Protein AF-F0J8N2-F1 (afdb_monomer)

Radius of gyration: 21.09 Å; Cα contacts (8 Å, |Δi|>4): 202; chains: 1; bounding box: 41×38×86 Å

Secondary structure (DSSP, 8-state):
---------------SHHHHHHHHHHSHHHHHHHHHHHHHHHHHHHHH-GGG---HHHHHHHHHHHHHHHHHHHHHHH--S---SHHHHHHHTT-HHHHHHHHHHHHHSSPP-HHHHHHHHHHHHHHHHHHHHHHHHHHT-TTSHHHHHHHHIIIIIHHHHHHHHHHHHHHHHHHHHHHHHTTSS-THHHHHHHHHHHHHHHSTT-TT-

InterPro domains:
  IPR005344 TMEM33/Pom33 family [PF03661] (13-209)
  IPR051645 PER33/POM33 transmembrane regulator [PTHR12703] (14-209)

Mean predicted aligned error: 7.14 Å

pLDDT: mean 87.89, std 13.38, range [39.78, 98.06]

Organism: Amblyomma variegatum (NCBI:txid34610)

Structure (mmCIF, N/CA/C/O backbone):
data_AF-F0J8N2-F1
#
_entry.id   AF-F0J8N2-F1
#
loop_
_atom_site.group_PDB
_atom_site.id
_atom_site.type_symbol
_atom_site.label_atom_id
_atom_site.label_alt_id
_atom_site.label_comp_id
_atom_site.label_asym_id
_atom_site.label_entity_id
_atom_site.label_seq_id
_atom_site.pdbx_PDB_ins_code
_atom_site.Cartn_x
_atom_site.Cartn_y
_atom_site.Cartn_z
_atom_site.occupancy
_atom_site.B_iso_or_equiv
_atom_site.auth_seq_id
_atom_site.auth_comp_id
_atom_site.auth_asym_id
_atom_site.auth_atom_id
_atom_site.pdbx_PDB_model_num
ATOM 1 N N . MET A 1 1 ? 17.236 -17.608 -60.600 1.00 47.34 1 MET A N 1
ATOM 2 C CA . MET A 1 1 ? 18.517 -17.244 -59.963 1.00 47.34 1 MET A CA 1
ATOM 3 C C . MET A 1 1 ? 18.512 -15.734 -59.836 1.00 47.34 1 MET A C 1
ATOM 5 O O . MET A 1 1 ? 18.523 -15.068 -60.861 1.00 47.34 1 MET A O 1
ATOM 9 N N . GLY A 1 2 ? 18.331 -15.226 -58.620 1.00 42.91 2 GLY A N 1
ATOM 10 C CA . GLY A 1 2 ? 18.123 -13.803 -58.346 1.00 42.91 2 GLY A CA 1
ATOM 11 C C . GLY A 1 2 ? 17.325 -13.622 -57.060 1.00 42.91 2 GLY A C 1
ATOM 12 O O . GLY A 1 2 ? 16.141 -13.313 -57.118 1.00 42.91 2 GLY A O 1
ATOM 13 N N . ASP A 1 3 ? 17.969 -13.918 -55.931 1.00 47.47 3 ASP A N 1
ATOM 14 C CA . ASP A 1 3 ? 17.489 -13.605 -54.586 1.00 47.47 3 ASP A CA 1
ATOM 15 C C . ASP A 1 3 ? 17.485 -12.081 -54.386 1.00 47.47 3 ASP A C 1
ATOM 17 O O . ASP A 1 3 ? 18.549 -11.464 -54.370 1.00 47.47 3 ASP A O 1
ATOM 21 N N . GLU A 1 4 ? 16.316 -11.473 -54.184 1.00 47.66 4 GLU A N 1
ATOM 22 C CA . GLU A 1 4 ? 16.214 -10.152 -53.551 1.00 47.66 4 GLU A CA 1
ATOM 23 C C . GLU A 1 4 ? 15.728 -10.340 -52.116 1.00 47.66 4 GLU A C 1
ATOM 25 O O . GLU A 1 4 ? 14.539 -10.446 -51.803 1.00 47.66 4 GLU A O 1
ATOM 30 N N . ASN A 1 5 ? 16.718 -10.449 -51.236 1.00 47.53 5 ASN A N 1
ATOM 31 C CA . ASN A 1 5 ? 16.553 -10.577 -49.804 1.00 47.53 5 ASN A CA 1
ATOM 32 C C . ASN A 1 5 ? 15.928 -9.286 -49.251 1.00 47.53 5 ASN A C 1
ATOM 34 O O . ASN A 1 5 ? 16.510 -8.205 -49.310 1.00 47.53 5 ASN A O 1
ATOM 38 N N . THR A 1 6 ? 14.716 -9.407 -48.715 1.00 50.84 6 THR A N 1
ATOM 39 C CA . THR A 1 6 ? 14.008 -8.335 -48.012 1.00 50.84 6 THR A CA 1
ATOM 40 C C . THR A 1 6 ? 14.663 -8.098 -46.649 1.00 50.84 6 THR A C 1
ATOM 42 O O . THR A 1 6 ? 14.304 -8.744 -45.666 1.00 50.84 6 THR A O 1
ATOM 45 N N . GLU A 1 7 ? 15.595 -7.152 -46.548 1.00 43.88 7 GLU A N 1
ATOM 46 C CA . GLU A 1 7 ? 16.049 -6.651 -45.247 1.00 43.88 7 GLU A CA 1
ATOM 47 C C . GLU A 1 7 ? 15.094 -5.557 -44.750 1.00 43.88 7 GLU A C 1
ATOM 49 O O . GLU A 1 7 ? 15.161 -4.392 -45.137 1.00 43.88 7 GLU A O 1
ATOM 54 N N . ARG A 1 8 ? 14.163 -5.937 -43.865 1.00 43.38 8 ARG A N 1
ATOM 55 C CA . ARG A 1 8 ? 13.461 -4.964 -43.015 1.00 43.38 8 ARG A CA 1
ATOM 56 C C . ARG A 1 8 ? 14.473 -4.407 -42.009 1.00 43.38 8 ARG A C 1
ATOM 58 O O . ARG A 1 8 ? 15.111 -5.212 -41.330 1.00 43.38 8 ARG A O 1
ATOM 65 N N . PRO A 1 9 ? 14.573 -3.084 -41.803 1.00 42.16 9 PRO A N 1
ATOM 66 C CA . PRO A 1 9 ? 15.345 -2.566 -40.689 1.00 42.16 9 PRO A CA 1
ATOM 67 C C . PRO A 1 9 ? 14.623 -2.953 -39.394 1.00 42.16 9 PRO A C 1
ATOM 69 O O . PRO A 1 9 ? 13.596 -2.380 -39.031 1.00 42.16 9 PRO A O 1
ATOM 72 N N . THR A 1 10 ? 15.144 -3.950 -38.681 1.00 41.91 10 THR A N 1
ATOM 73 C CA . THR A 1 10 ? 14.815 -4.145 -37.271 1.00 41.91 10 THR A CA 1
ATOM 74 C C . THR A 1 10 ? 15.388 -2.953 -36.519 1.00 41.91 10 THR A C 1
ATOM 76 O O . THR A 1 10 ? 16.564 -2.946 -36.160 1.00 41.91 10 THR A O 1
ATOM 79 N N . SER A 1 11 ? 14.577 -1.917 -36.306 1.00 44.50 11 SER A N 1
ATOM 80 C CA . SER A 1 11 ? 14.891 -0.846 -35.366 1.00 44.50 11 SER A CA 1
ATOM 81 C C . SER A 1 11 ? 14.980 -1.467 -33.972 1.00 44.50 11 SER A C 1
ATOM 83 O O . SER A 1 11 ? 13.974 -1.595 -33.270 1.00 44.50 11 SER A O 1
ATOM 85 N N . ALA A 1 12 ? 16.169 -1.938 -33.596 1.00 58.97 12 ALA A N 1
ATOM 86 C CA . ALA A 1 12 ? 16.449 -2.364 -32.240 1.00 58.97 12 ALA A CA 1
ATOM 87 C C . ALA A 1 12 ? 16.176 -1.156 -31.342 1.00 58.97 12 ALA A C 1
ATOM 89 O O . ALA A 1 12 ? 16.853 -0.133 -31.443 1.00 58.97 12 ALA A O 1
ATOM 90 N N . THR A 1 13 ? 15.133 -1.240 -30.518 1.00 62.53 13 THR A N 1
ATOM 91 C CA . THR A 1 13 ? 14.858 -0.225 -29.505 1.00 62.53 13 THR A CA 1
ATOM 92 C C . THR A 1 13 ? 16.131 -0.036 -28.681 1.00 62.53 13 THR A C 1
ATOM 94 O O . THR A 1 13 ? 16.707 -1.039 -28.252 1.00 62.53 13 THR A O 1
ATOM 97 N N . PRO A 1 14 ? 16.619 1.202 -28.489 1.00 66.81 14 PRO A N 1
ATOM 98 C CA . PRO A 1 14 ? 17.832 1.431 -27.717 1.00 66.81 14 PRO A CA 1
ATOM 99 C C . PRO A 1 14 ? 17.630 0.873 -26.302 1.00 66.81 14 PRO A C 1
ATOM 101 O O . PRO A 1 14 ? 16.642 1.183 -25.641 1.00 66.81 14 PRO A O 1
ATOM 104 N N . ARG A 1 15 ? 18.536 -0.007 -25.863 1.00 82.19 15 ARG A N 1
ATOM 105 C CA . ARG A 1 15 ? 18.510 -0.663 -24.544 1.00 82.19 15 ARG A CA 1
ATOM 106 C C . ARG A 1 15 ? 19.678 -0.174 -23.700 1.00 82.19 15 ARG A C 1
ATOM 108 O O . ARG A 1 15 ? 20.750 0.103 -24.233 1.00 82.19 15 ARG A O 1
ATOM 115 N N . GLY A 1 16 ? 19.480 -0.109 -22.385 1.00 89.69 16 GLY A N 1
ATOM 116 C CA . GLY A 1 16 ? 20.532 0.221 -21.421 1.00 89.69 16 GLY A CA 1
ATOM 117 C C . GLY A 1 16 ? 20.101 1.232 -20.359 1.00 89.69 16 GLY A C 1
ATOM 118 O O . GLY A 1 16 ? 18.935 1.611 -20.271 1.00 89.69 16 GLY A O 1
ATOM 119 N N . LEU A 1 17 ? 21.055 1.677 -19.531 1.00 89.31 17 LEU A N 1
ATOM 120 C CA . LEU A 1 17 ? 20.792 2.603 -18.415 1.00 89.31 17 LEU A CA 1
ATOM 121 C C . LEU A 1 17 ? 20.206 3.944 -18.870 1.00 89.31 17 LEU A C 1
ATOM 123 O O . LEU A 1 17 ? 19.351 4.497 -18.182 1.00 89.31 17 LEU A O 1
ATOM 127 N N . SER A 1 18 ? 20.636 4.455 -20.025 1.00 91.06 18 SER A N 1
ATOM 128 C CA . SER A 1 18 ? 20.120 5.705 -20.591 1.00 91.06 18 SER A CA 1
ATOM 129 C C . SER A 1 18 ? 18.622 5.622 -20.880 1.00 91.06 18 SER A C 1
ATOM 131 O O . SER A 1 18 ? 17.885 6.536 -20.522 1.00 91.06 18 SER A O 1
ATOM 133 N N . GLU A 1 19 ? 18.156 4.508 -21.448 1.00 91.94 19 GLU A N 1
ATOM 134 C CA . GLU A 1 19 ? 16.737 4.286 -21.731 1.00 91.94 19 GLU A CA 1
ATOM 135 C C . GLU A 1 19 ? 15.924 4.101 -20.443 1.00 91.94 19 GLU A C 1
ATOM 137 O O . GLU A 1 19 ? 14.810 4.610 -20.338 1.00 91.94 19 GLU A O 1
ATOM 142 N N . VAL A 1 20 ? 16.485 3.442 -19.424 1.00 91.94 20 VAL A N 1
ATOM 143 C CA . VAL A 1 20 ? 15.844 3.322 -18.103 1.00 91.94 20 VAL A CA 1
ATOM 144 C C . VAL A 1 20 ? 15.644 4.700 -17.468 1.00 91.94 20 VAL A C 1
ATOM 146 O O . VAL A 1 20 ? 14.537 5.029 -17.039 1.00 91.94 20 VAL A O 1
ATOM 149 N N . ILE A 1 21 ? 16.692 5.528 -17.442 1.00 92.44 21 ILE A N 1
ATOM 150 C CA . ILE A 1 21 ? 16.635 6.887 -16.885 1.00 92.44 21 ILE A CA 1
ATOM 151 C C . ILE A 1 21 ? 15.655 7.752 -17.683 1.00 92.44 21 ILE A C 1
ATOM 153 O O . ILE A 1 21 ? 14.840 8.463 -17.091 1.00 92.44 21 ILE A O 1
ATOM 157 N N . ASN A 1 22 ? 15.685 7.662 -19.013 1.00 93.25 22 ASN A N 1
ATOM 158 C CA . ASN A 1 22 ? 14.753 8.366 -19.887 1.00 93.25 22 ASN A CA 1
ATOM 159 C C . ASN A 1 22 ? 13.300 7.954 -19.600 1.00 93.25 22 ASN A C 1
ATOM 161 O O . ASN A 1 22 ? 12.442 8.804 -19.359 1.00 93.25 22 ASN A O 1
ATOM 165 N N . HIS A 1 23 ? 13.034 6.650 -19.515 1.00 92.88 23 HIS A N 1
ATOM 166 C CA . HIS A 1 23 ? 11.717 6.116 -19.185 1.00 92.88 23 HIS A CA 1
ATOM 167 C C . HIS A 1 23 ? 11.212 6.622 -17.828 1.00 92.88 23 HIS A C 1
ATOM 169 O O . HIS A 1 23 ? 10.057 7.042 -17.723 1.00 92.88 23 HIS A O 1
ATOM 175 N N . MET A 1 24 ? 12.070 6.628 -16.801 1.00 93.81 24 MET A N 1
ATOM 176 C CA . MET A 1 24 ? 11.726 7.150 -15.475 1.00 93.81 24 MET A CA 1
ATOM 177 C C . MET A 1 24 ? 11.468 8.663 -15.485 1.00 93.81 24 MET A C 1
ATOM 179 O O . MET A 1 24 ? 10.558 9.140 -14.806 1.00 93.81 24 MET A O 1
ATOM 183 N N . SER A 1 25 ? 12.237 9.418 -16.273 1.00 93.44 25 SER A N 1
ATOM 184 C CA . SER A 1 25 ? 12.075 10.869 -16.427 1.00 93.44 25 SER A CA 1
ATOM 185 C C . SER A 1 25 ? 10.759 11.238 -17.116 1.00 93.44 25 SER A C 1
ATOM 187 O O . SER A 1 25 ? 10.109 12.210 -16.727 1.00 93.44 25 SER A O 1
ATOM 189 N N . ILE A 1 26 ? 10.330 10.440 -18.098 1.00 93.88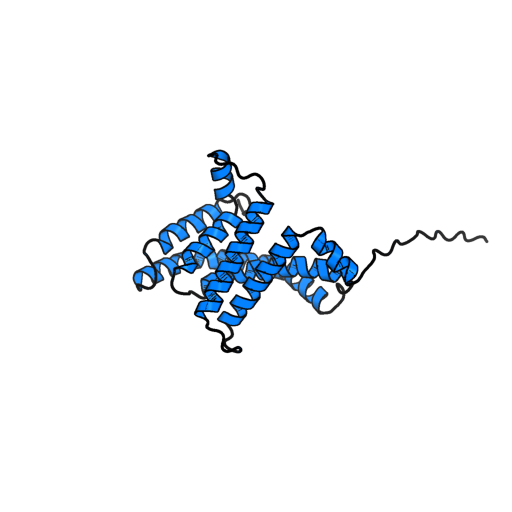 26 ILE A N 1
ATOM 190 C CA . ILE A 1 26 ? 9.034 10.600 -18.767 1.00 93.88 26 ILE A CA 1
ATOM 191 C C . ILE A 1 26 ? 7.896 10.218 -17.805 1.00 93.88 26 ILE A C 1
ATOM 193 O O . ILE A 1 26 ? 6.945 10.979 -17.630 1.00 93.88 26 ILE A O 1
ATOM 197 N N . HIS A 1 27 ? 8.015 9.086 -17.103 1.00 93.25 27 HIS A N 1
ATOM 198 C CA . HIS A 1 27 ? 6.976 8.547 -16.216 1.00 93.25 27 HIS A CA 1
ATOM 199 C C . HIS A 1 27 ? 7.255 8.871 -14.740 1.00 93.25 27 HIS A C 1
ATOM 201 O O . HIS A 1 27 ? 7.401 7.978 -13.897 1.00 93.25 27 HIS A O 1
ATOM 207 N N . LYS A 1 28 ? 7.320 10.166 -14.401 1.00 93.81 28 LYS A N 1
ATOM 208 C CA . LYS A 1 28 ? 7.729 10.638 -13.059 1.00 93.81 28 LYS A CA 1
ATOM 209 C C . LYS A 1 28 ? 6.841 10.109 -11.933 1.00 93.81 28 LYS A C 1
ATOM 211 O O . LYS A 1 28 ? 7.348 9.640 -10.917 1.00 93.81 28 LYS A O 1
ATOM 216 N N . ILE A 1 29 ? 5.519 10.161 -12.116 1.00 93.50 29 ILE A N 1
ATOM 217 C 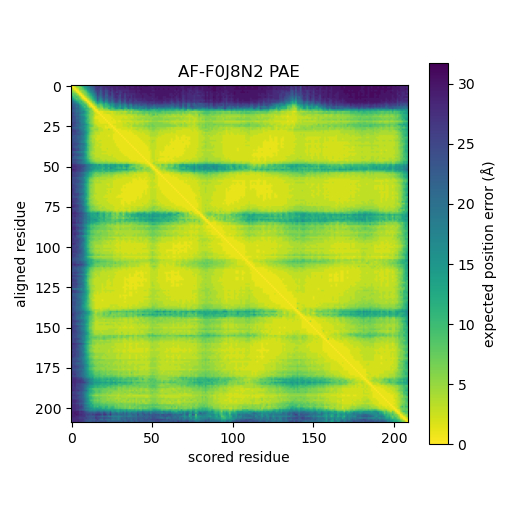CA . ILE A 1 29 ? 4.554 9.718 -11.097 1.00 93.50 29 ILE A CA 1
ATOM 218 C C . ILE A 1 29 ? 4.650 8.207 -10.872 1.00 93.50 29 ILE A C 1
ATOM 220 O O . ILE A 1 29 ? 4.650 7.756 -9.730 1.00 93.50 29 ILE A O 1
ATOM 224 N N . GLU A 1 30 ? 4.784 7.418 -11.939 1.00 93.81 30 GLU A N 1
ATOM 225 C CA . GLU A 1 30 ? 4.920 5.961 -11.830 1.00 93.81 30 GLU A CA 1
ATOM 226 C C . GLU A 1 30 ? 6.241 5.558 -11.176 1.00 93.81 30 GLU A C 1
ATOM 228 O O . GLU A 1 30 ? 6.259 4.675 -10.319 1.00 93.81 30 GLU A O 1
ATOM 233 N N . SER A 1 31 ? 7.322 6.267 -11.506 1.00 94.62 31 SER A N 1
ATOM 234 C CA . SER A 1 31 ? 8.636 6.088 -10.886 1.00 94.62 31 SER A CA 1
ATOM 235 C C . SER A 1 31 ? 8.604 6.416 -9.394 1.00 94.62 31 SER A C 1
ATOM 237 O O . SER A 1 31 ? 9.143 5.668 -8.579 1.00 94.62 31 SER A O 1
ATOM 239 N N . LEU A 1 32 ? 7.913 7.494 -9.011 1.00 96.31 32 LEU A N 1
ATOM 240 C CA . LEU A 1 32 ? 7.733 7.860 -7.609 1.00 96.31 32 LEU A CA 1
ATOM 241 C C . LEU A 1 32 ? 6.872 6.831 -6.865 1.00 96.31 32 LEU A C 1
ATOM 243 O O . LEU A 1 32 ? 7.221 6.422 -5.761 1.00 96.31 32 LEU A O 1
ATOM 247 N N . LEU A 1 33 ? 5.790 6.353 -7.485 1.00 96.75 33 LEU A N 1
ATOM 248 C CA . LEU A 1 33 ? 4.957 5.276 -6.947 1.00 96.75 33 LEU A CA 1
ATOM 249 C C . LEU A 1 33 ? 5.730 3.966 -6.768 1.00 96.75 33 LEU A C 1
ATOM 251 O O . LEU A 1 33 ? 5.480 3.229 -5.817 1.00 96.75 33 LEU A O 1
ATOM 255 N N . TRP A 1 34 ? 6.626 3.635 -7.694 1.00 97.06 34 TRP A N 1
ATOM 256 C CA . TRP A 1 34 ? 7.517 2.488 -7.557 1.00 97.06 34 TRP A CA 1
ATOM 257 C C . TRP A 1 34 ? 8.470 2.673 -6.375 1.00 97.06 34 TRP A C 1
ATOM 259 O O . TRP A 1 34 ? 8.581 1.774 -5.540 1.00 97.06 34 TRP A O 1
ATOM 269 N N . PHE A 1 35 ? 9.076 3.853 -6.247 1.00 97.38 35 PHE A N 1
ATOM 270 C CA . PHE A 1 35 ? 9.994 4.171 -5.158 1.00 97.38 35 PHE A CA 1
ATOM 271 C C . PHE A 1 35 ? 9.320 4.078 -3.783 1.00 97.38 35 PHE A C 1
ATOM 273 O O . PHE A 1 35 ? 9.819 3.394 -2.891 1.00 97.38 35 PHE A O 1
ATOM 280 N N . THR A 1 36 ? 8.141 4.684 -3.607 1.00 97.69 36 THR A N 1
ATOM 281 C CA . THR A 1 36 ? 7.414 4.617 -2.329 1.00 97.69 36 THR A CA 1
ATOM 282 C C . THR A 1 36 ? 7.010 3.187 -1.965 1.00 97.69 36 THR A C 1
ATOM 284 O O . THR A 1 36 ? 7.060 2.821 -0.793 1.00 97.69 36 THR A O 1
ATOM 287 N N . ARG A 1 37 ? 6.679 2.343 -2.951 1.00 97.94 37 ARG A N 1
ATOM 288 C CA . ARG A 1 37 ? 6.401 0.914 -2.723 1.00 97.94 37 ARG A CA 1
ATOM 289 C C . ARG A 1 37 ? 7.648 0.133 -2.335 1.00 97.94 37 ARG A C 1
ATOM 291 O O . ARG A 1 37 ? 7.566 -0.708 -1.446 1.00 97.94 37 ARG A O 1
ATOM 298 N N . MET A 1 38 ? 8.791 0.414 -2.959 1.00 97.69 38 MET A N 1
ATOM 299 C CA . MET A 1 38 ? 10.079 -0.161 -2.557 1.00 97.69 38 MET A CA 1
ATOM 300 C C . MET A 1 38 ? 10.398 0.188 -1.100 1.00 97.69 38 MET A C 1
ATOM 302 O O . MET A 1 38 ? 10.747 -0.702 -0.328 1.00 97.69 38 MET A O 1
ATOM 306 N N . CYS A 1 39 ? 10.170 1.436 -0.678 1.00 97.56 39 CYS A N 1
ATOM 307 C CA . CYS A 1 39 ? 10.283 1.818 0.731 1.00 97.56 39 CYS A CA 1
ATOM 308 C C . CYS A 1 39 ? 9.338 1.008 1.635 1.00 97.56 39 CYS A C 1
ATOM 310 O O . CYS A 1 39 ? 9.786 0.485 2.654 1.00 97.56 39 CYS A O 1
ATOM 312 N N . SER A 1 40 ? 8.060 0.846 1.265 1.00 97.44 40 SER A N 1
ATOM 313 C CA . SER A 1 40 ? 7.110 0.014 2.025 1.00 97.44 40 SER A CA 1
ATOM 314 C C . SER A 1 40 ? 7.582 -1.435 2.165 1.00 97.44 40 SER A C 1
ATOM 316 O O . SER A 1 40 ? 7.498 -1.996 3.258 1.00 97.44 40 SER A O 1
ATOM 318 N N . VAL A 1 41 ? 8.109 -2.033 1.092 1.00 97.88 41 VAL A N 1
ATOM 319 C CA . VAL A 1 41 ? 8.674 -3.393 1.105 1.00 97.88 41 VAL A CA 1
ATOM 320 C C . VAL A 1 41 ? 9.861 -3.465 2.063 1.00 97.88 41 VAL A C 1
ATOM 322 O O . VAL A 1 41 ? 9.850 -4.285 2.979 1.00 97.88 41 VAL A O 1
ATOM 325 N N . VAL A 1 42 ? 10.844 -2.574 1.908 1.00 96.69 42 VAL A N 1
ATOM 326 C CA . VAL A 1 42 ? 12.061 -2.557 2.732 1.00 96.69 42 VAL A CA 1
ATOM 327 C C . VAL A 1 42 ? 11.725 -2.370 4.210 1.00 96.6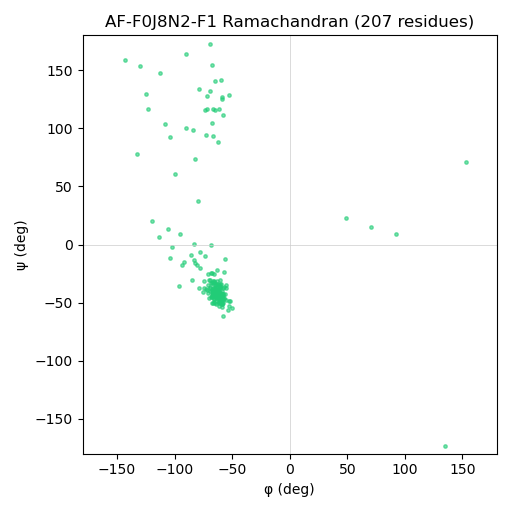9 42 VAL A C 1
ATOM 329 O O . VAL A 1 42 ? 12.163 -3.168 5.030 1.00 96.69 42 VAL A O 1
ATOM 332 N N . PHE A 1 43 ? 10.908 -1.379 4.576 1.00 97.06 43 PHE A N 1
ATOM 333 C CA . PHE A 1 43 ? 10.568 -1.153 5.985 1.00 97.06 43 PHE A CA 1
ATOM 334 C C . PHE A 1 43 ? 9.747 -2.286 6.594 1.00 97.06 43 PHE A C 1
ATOM 336 O O . PHE A 1 43 ? 9.922 -2.578 7.775 1.00 97.06 43 PHE A O 1
ATOM 343 N N . THR A 1 44 ? 8.909 -2.964 5.807 1.00 96.81 44 THR A N 1
ATOM 344 C CA . THR A 1 44 ? 8.203 -4.153 6.299 1.00 96.81 44 THR A CA 1
ATOM 345 C C . THR A 1 44 ? 9.174 -5.302 6.565 1.00 96.81 44 THR A C 1
ATOM 347 O O . THR A 1 44 ? 9.076 -5.950 7.604 1.00 96.81 44 THR A O 1
ATOM 350 N N . LEU A 1 45 ? 10.148 -5.531 5.678 1.00 95.75 45 LEU A N 1
ATOM 351 C CA . LEU A 1 45 ? 11.174 -6.555 5.891 1.00 95.75 45 LEU A CA 1
ATOM 352 C C . LEU A 1 45 ? 12.046 -6.236 7.108 1.00 95.75 45 LEU A C 1
ATOM 354 O O . LEU A 1 45 ? 12.270 -7.123 7.920 1.00 95.75 45 LEU A O 1
ATOM 358 N N . LEU A 1 46 ? 12.466 -4.980 7.283 1.00 94.56 46 LEU A N 1
ATOM 359 C CA . LEU A 1 46 ? 13.224 -4.538 8.462 1.00 94.56 46 LEU A CA 1
ATOM 360 C C . LEU A 1 46 ? 12.432 -4.664 9.769 1.00 94.56 46 LEU A C 1
ATOM 362 O O . LEU A 1 46 ? 13.018 -4.887 10.820 1.00 94.56 46 LEU A O 1
ATOM 366 N N . TYR A 1 47 ? 11.107 -4.513 9.715 1.00 94.69 47 TYR A N 1
ATOM 367 C CA . TYR A 1 47 ? 10.242 -4.727 10.873 1.00 94.69 47 TYR A CA 1
ATOM 368 C C . TYR A 1 47 ? 10.141 -6.210 11.259 1.00 94.69 47 TYR A C 1
ATOM 370 O O . TYR A 1 47 ? 10.152 -6.533 12.444 1.00 94.69 47 TYR A O 1
ATOM 378 N N . ILE A 1 48 ? 10.026 -7.106 10.272 1.00 93.19 48 ILE A N 1
ATOM 379 C CA . ILE A 1 48 ? 9.864 -8.552 10.500 1.00 93.19 48 ILE A CA 1
ATOM 380 C C . ILE A 1 48 ? 11.201 -9.220 10.836 1.00 93.19 48 ILE A C 1
ATOM 382 O O . ILE A 1 48 ? 11.244 -10.146 11.643 1.00 93.19 48 ILE A O 1
ATOM 386 N N . ILE A 1 49 ? 12.283 -8.776 10.197 1.00 90.75 49 ILE A N 1
ATOM 387 C CA . ILE A 1 49 ? 13.603 -9.393 10.268 1.00 90.75 49 ILE A CA 1
ATOM 388 C C . ILE A 1 49 ? 14.527 -8.488 11.100 1.00 90.75 49 ILE A C 1
ATOM 390 O O . ILE A 1 49 ? 15.028 -7.488 10.579 1.00 90.75 49 ILE A O 1
ATOM 394 N N . PRO A 1 50 ? 14.819 -8.834 12.366 1.00 79.44 50 PRO A N 1
ATOM 395 C CA . PRO A 1 50 ? 15.597 -7.992 13.278 1.00 79.44 50 PRO A CA 1
ATOM 396 C C . PRO A 1 50 ? 17.120 -8.073 13.033 1.00 79.44 50 PRO A C 1
ATOM 398 O O . PRO A 1 50 ? 17.898 -8.084 13.977 1.00 79.44 50 PRO A O 1
ATOM 401 N N . LEU A 1 51 ? 17.576 -8.168 11.778 1.00 78.44 51 LEU A N 1
ATOM 402 C CA . LEU A 1 51 ? 18.999 -8.372 11.441 1.00 78.44 51 LEU A CA 1
ATOM 403 C C . LEU A 1 51 ? 19.843 -7.086 11.438 1.00 78.44 51 LEU A C 1
ATOM 405 O O . LEU A 1 51 ? 21.064 -7.166 11.383 1.00 78.44 51 LEU A O 1
ATOM 409 N N . LEU A 1 52 ? 19.211 -5.911 11.416 1.00 80.56 52 LEU A N 1
ATOM 410 C CA . LEU A 1 52 ? 19.874 -4.633 11.110 1.00 80.56 52 LEU A CA 1
ATOM 411 C C . LEU A 1 52 ? 19.797 -3.616 12.261 1.00 80.56 52 LEU A C 1
ATOM 413 O O . LEU A 1 52 ? 19.893 -2.417 12.009 1.00 80.56 52 LEU A O 1
ATOM 417 N N . ASP A 1 53 ? 19.553 -4.080 13.494 1.00 82.12 53 ASP A N 1
ATOM 418 C CA . ASP A 1 53 ? 19.383 -3.255 14.708 1.00 82.12 53 ASP A CA 1
ATOM 419 C C . ASP A 1 53 ? 18.394 -2.080 14.548 1.00 82.12 53 ASP A C 1
ATOM 421 O O . ASP A 1 53 ? 18.416 -1.083 15.273 1.00 82.12 53 ASP A O 1
ATOM 425 N N . ALA A 1 54 ? 17.481 -2.190 13.581 1.00 87.62 54 ALA A N 1
ATOM 426 C CA . ALA A 1 54 ? 16.498 -1.164 13.295 1.00 87.62 54 ALA A CA 1
ATOM 427 C C . ALA A 1 54 ? 15.356 -1.242 14.310 1.00 87.62 54 ALA A C 1
ATOM 429 O O . ALA A 1 54 ? 14.811 -2.314 14.568 1.00 87.62 54 ALA A O 1
ATOM 430 N N . ASN A 1 55 ? 14.952 -0.092 14.856 1.00 91.56 55 ASN A N 1
ATOM 431 C CA . ASN A 1 55 ? 13.826 -0.034 15.782 1.00 91.56 55 ASN A CA 1
ATOM 432 C C . ASN A 1 55 ? 12.533 -0.518 15.079 1.00 91.56 55 ASN A C 1
ATOM 434 O O . ASN A 1 55 ? 12.066 0.161 14.152 1.00 91.56 55 ASN A O 1
ATOM 438 N N . PRO A 1 56 ? 11.913 -1.633 15.524 1.00 92.25 56 PRO A N 1
ATOM 439 C CA . PRO A 1 56 ? 10.747 -2.201 14.850 1.00 92.25 56 PRO A CA 1
ATOM 440 C C . PRO A 1 56 ? 9.562 -1.234 14.804 1.00 92.25 56 PRO A C 1
ATOM 442 O O . PRO A 1 56 ? 8.864 -1.148 13.795 1.00 92.25 56 PRO A O 1
ATOM 445 N N . TYR A 1 57 ? 9.353 -0.447 15.859 1.00 92.69 57 TYR A N 1
ATOM 446 C CA . TYR A 1 57 ? 8.276 0.540 15.904 1.00 92.69 57 TYR A CA 1
ATOM 447 C C . TYR A 1 57 ? 8.438 1.589 14.796 1.00 92.69 57 TYR A C 1
ATOM 449 O O . TYR A 1 57 ? 7.503 1.862 14.040 1.00 92.69 57 TYR A O 1
ATOM 457 N N . THR A 1 58 ? 9.655 2.109 14.627 1.00 94.25 58 THR A N 1
ATOM 458 C CA . THR A 1 58 ? 9.978 3.067 13.564 1.00 94.25 58 THR A CA 1
ATOM 459 C C . THR A 1 58 ? 9.810 2.446 12.177 1.00 94.25 58 THR A C 1
ATOM 461 O O . THR A 1 58 ? 9.264 3.085 11.278 1.00 94.25 58 THR A O 1
ATOM 464 N N . CYS A 1 59 ? 10.240 1.197 11.979 1.00 95.75 59 CYS A N 1
ATOM 465 C CA . CYS A 1 59 ? 10.061 0.485 10.712 1.00 95.75 59 CYS A CA 1
ATOM 466 C C . CYS A 1 59 ? 8.579 0.281 10.372 1.00 95.75 59 CYS A C 1
ATOM 468 O O . CYS A 1 59 ? 8.172 0.566 9.247 1.00 95.75 59 CYS A O 1
ATOM 470 N N . TYR A 1 60 ? 7.759 -0.113 11.348 1.00 96.81 60 TYR A N 1
ATOM 471 C CA . TYR A 1 60 ? 6.312 -0.246 11.182 1.00 96.81 60 TYR A CA 1
ATOM 472 C C . TYR A 1 60 ? 5.666 1.074 10.736 1.00 96.81 60 TYR A C 1
ATOM 474 O O . TYR A 1 60 ? 4.960 1.118 9.726 1.00 96.81 60 TYR A O 1
ATOM 482 N N . GLN A 1 61 ? 5.965 2.179 11.427 1.00 96.50 61 GLN A N 1
ATOM 483 C CA . GLN A 1 61 ? 5.433 3.495 11.067 1.00 96.50 61 GLN A CA 1
ATOM 484 C C . GLN A 1 61 ? 5.898 3.943 9.678 1.00 96.50 61 GLN A C 1
ATOM 486 O O . GLN A 1 61 ? 5.091 4.421 8.881 1.00 96.50 61 GLN A O 1
ATOM 491 N N . ARG A 1 62 ? 7.180 3.749 9.344 1.00 97.00 62 ARG A N 1
ATOM 492 C CA . ARG A 1 62 ? 7.720 4.105 8.023 1.00 97.00 62 ARG A CA 1
ATOM 493 C C . ARG A 1 62 ? 7.088 3.275 6.909 1.00 97.00 62 ARG A C 1
ATOM 495 O O . ARG A 1 62 ? 6.778 3.841 5.865 1.00 97.00 62 ARG A O 1
ATOM 502 N N . ALA A 1 63 ? 6.817 1.989 7.131 1.00 97.94 63 ALA A N 1
ATOM 503 C CA . ALA A 1 63 ? 6.097 1.155 6.170 1.00 97.94 63 ALA A CA 1
ATOM 504 C C . ALA A 1 63 ? 4.683 1.700 5.888 1.00 97.94 63 ALA A C 1
ATOM 506 O O . ALA A 1 63 ? 4.292 1.828 4.721 1.00 97.94 63 ALA A O 1
ATOM 507 N N . LEU A 1 64 ? 3.947 2.093 6.938 1.00 97.88 64 LEU A N 1
ATOM 508 C CA . LEU A 1 64 ? 2.612 2.689 6.817 1.00 97.88 64 LEU A CA 1
ATOM 509 C C . LEU A 1 64 ? 2.628 4.073 6.162 1.00 97.88 64 LEU A C 1
ATOM 511 O O . LEU A 1 64 ? 1.759 4.348 5.333 1.00 97.88 64 LEU A O 1
ATOM 515 N N . ILE A 1 65 ? 3.612 4.918 6.482 1.00 98.06 65 ILE A N 1
ATOM 516 C CA . ILE A 1 65 ? 3.799 6.239 5.862 1.00 98.06 65 ILE A CA 1
ATOM 517 C C . ILE A 1 65 ? 4.135 6.087 4.376 1.00 98.06 65 ILE A C 1
ATOM 519 O O . ILE A 1 65 ? 3.548 6.773 3.543 1.00 98.06 65 ILE A O 1
ATOM 523 N N . SER A 1 66 ? 5.015 5.154 4.007 1.00 98.00 66 SER A N 1
ATOM 524 C CA . SER A 1 66 ? 5.317 4.856 2.602 1.00 98.00 66 SER A CA 1
ATOM 525 C C . SER A 1 66 ? 4.082 4.352 1.840 1.00 98.00 66 SER A C 1
ATOM 527 O O . SER A 1 66 ? 3.872 4.721 0.679 1.00 98.00 66 SER A O 1
ATOM 529 N N . ASN A 1 67 ? 3.200 3.591 2.497 1.00 97.94 67 ASN A N 1
ATOM 530 C CA . ASN A 1 67 ? 1.925 3.177 1.910 1.00 97.94 67 ASN A CA 1
ATOM 531 C C . ASN A 1 67 ? 0.924 4.334 1.793 1.00 97.94 67 ASN A C 1
ATOM 533 O O . ASN A 1 67 ? 0.244 4.452 0.772 1.00 97.94 67 ASN A O 1
ATOM 537 N N . ALA A 1 68 ? 0.866 5.221 2.790 1.00 97.81 68 ALA A N 1
ATOM 538 C CA . ALA A 1 68 ? 0.058 6.436 2.740 1.00 97.81 68 ALA A CA 1
ATOM 539 C C . ALA A 1 68 ? 0.510 7.338 1.583 1.00 97.81 68 ALA A C 1
ATOM 541 O O . ALA A 1 68 ? -0.317 7.785 0.793 1.00 97.81 68 ALA A O 1
ATOM 542 N N . ALA A 1 69 ? 1.823 7.518 1.411 1.00 97.94 69 ALA A N 1
ATOM 543 C CA . ALA A 1 69 ? 2.401 8.251 0.289 1.00 97.94 69 ALA A CA 1
ATOM 544 C C . ALA A 1 69 ? 2.051 7.597 -1.057 1.00 97.94 69 ALA A C 1
ATOM 546 O O . ALA A 1 69 ? 1.573 8.275 -1.964 1.00 97.94 69 ALA A O 1
ATOM 547 N N . THR A 1 70 ? 2.195 6.271 -1.172 1.00 97.88 70 THR A N 1
ATOM 548 C CA . THR A 1 70 ? 1.784 5.518 -2.372 1.00 97.88 70 THR A CA 1
ATOM 549 C C . THR A 1 70 ? 0.304 5.741 -2.694 1.00 97.88 70 THR A C 1
ATOM 551 O O . THR A 1 70 ? -0.065 5.934 -3.852 1.00 97.88 70 THR A O 1
ATOM 554 N N . SER A 1 71 ? -0.543 5.724 -1.669 1.00 96.31 71 SER A N 1
ATOM 555 C CA . SER A 1 71 ? -1.990 5.892 -1.782 1.00 96.31 71 SER A CA 1
ATOM 556 C C . SER A 1 71 ? -2.370 7.315 -2.202 1.00 96.31 71 SER A C 1
ATOM 558 O O . SER A 1 71 ? -3.154 7.485 -3.134 1.00 96.31 71 SER A O 1
ATOM 560 N N . ALA A 1 72 ? -1.758 8.334 -1.596 1.00 95.56 72 ALA A N 1
ATOM 561 C CA . ALA A 1 72 ? -1.967 9.740 -1.938 1.00 95.56 72 ALA A CA 1
ATOM 562 C C . ALA A 1 72 ? -1.495 10.067 -3.365 1.00 95.56 72 ALA A C 1
ATOM 564 O O . ALA A 1 72 ? -2.220 10.701 -4.129 1.00 95.56 72 ALA A O 1
ATOM 565 N N . LEU A 1 73 ? -0.321 9.572 -3.767 1.00 95.62 73 LEU A N 1
ATOM 566 C CA . LEU A 1 73 ? 0.187 9.734 -5.132 1.00 95.62 73 LEU A CA 1
ATOM 567 C C . LEU A 1 73 ? -0.710 9.049 -6.159 1.00 95.62 73 LEU A C 1
ATOM 569 O O . LEU A 1 73 ? -1.007 9.619 -7.207 1.00 95.62 73 LEU A O 1
ATOM 573 N N . ARG A 1 74 ? -1.179 7.835 -5.856 1.00 94.19 74 ARG A N 1
ATOM 574 C CA . ARG A 1 74 ? -2.092 7.102 -6.738 1.00 94.19 74 ARG A CA 1
ATOM 575 C C . ARG A 1 74 ? -3.431 7.821 -6.861 1.00 94.19 74 ARG A C 1
ATOM 577 O O . ARG A 1 74 ? -4.032 7.805 -7.931 1.00 94.19 74 ARG A O 1
ATOM 584 N N . LEU A 1 75 ? -3.881 8.463 -5.791 1.00 93.19 75 LEU A N 1
ATOM 585 C CA . LEU A 1 75 ? -5.088 9.268 -5.807 1.00 93.19 75 LEU A CA 1
ATOM 586 C C . LEU A 1 75 ? -4.925 10.513 -6.682 1.00 93.19 75 LEU A C 1
ATOM 588 O O . LEU A 1 75 ? -5.775 10.762 -7.530 1.00 93.19 75 LEU A O 1
ATOM 592 N N . HIS A 1 76 ? -3.804 11.225 -6.549 1.00 92.44 76 HIS A N 1
ATOM 593 C CA . HIS A 1 76 ? -3.463 12.353 -7.417 1.00 92.44 76 HIS A CA 1
ATOM 594 C C . HIS A 1 76 ? -3.375 11.938 -8.896 1.00 92.44 76 HIS A C 1
ATOM 596 O O . HIS A 1 76 ? -3.883 12.643 -9.761 1.00 92.44 76 HIS A O 1
ATOM 602 N N . GLN A 1 77 ? -2.810 10.760 -9.190 1.00 92.12 77 GLN A N 1
ATOM 603 C CA . GLN A 1 77 ? -2.754 10.221 -10.554 1.00 92.12 77 GLN A CA 1
ATOM 604 C C . GLN A 1 77 ? -4.149 9.933 -11.135 1.00 92.12 77 GLN A C 1
ATOM 606 O O . GLN A 1 77 ? -4.359 10.105 -12.332 1.00 92.12 77 GLN A O 1
ATOM 611 N N . ARG A 1 78 ? -5.098 9.466 -10.314 1.00 90.00 78 ARG A N 1
ATOM 612 C CA . ARG A 1 78 ? -6.457 9.107 -10.762 1.00 90.00 78 ARG A CA 1
ATOM 613 C C . ARG A 1 78 ? -7.415 10.295 -10.805 1.00 90.00 78 ARG A C 1
ATOM 615 O O . ARG A 1 78 ? -8.325 10.300 -11.625 1.00 90.00 78 ARG A O 1
ATOM 622 N N . MET A 1 79 ? -7.214 11.280 -9.937 1.00 88.69 79 MET A N 1
ATOM 623 C CA . MET A 1 79 ? -8.041 12.480 -9.825 1.00 88.69 79 MET A CA 1
ATOM 624 C C . MET A 1 79 ? -7.145 13.726 -9.760 1.00 88.69 79 MET A C 1
ATOM 626 O O . MET A 1 79 ? -6.915 14.269 -8.676 1.00 88.69 79 MET A O 1
ATOM 630 N N . PRO A 1 80 ? -6.614 14.182 -10.907 1.00 80.56 80 PRO A N 1
ATOM 631 C CA . PRO A 1 80 ? -5.659 15.289 -10.941 1.00 80.56 80 PRO A CA 1
ATOM 632 C C . PRO A 1 80 ? -6.300 16.637 -10.581 1.00 80.56 80 PRO A C 1
ATOM 634 O O . PRO A 1 80 ? -5.640 17.501 -10.005 1.00 80.56 80 PRO A O 1
ATOM 637 N N . SER A 1 81 ? -7.587 16.825 -10.888 1.00 84.94 81 SER A N 1
ATOM 638 C CA . SER A 1 81 ? -8.333 18.042 -10.571 1.00 84.94 81 SER A CA 1
ATOM 639 C C . SER A 1 81 ? -8.998 17.939 -9.198 1.00 84.94 81 SER A C 1
ATOM 641 O O . SER A 1 81 ? -10.069 17.356 -9.038 1.00 84.94 81 SER A O 1
ATOM 643 N N . ILE A 1 82 ? -8.374 18.550 -8.192 1.00 83.88 82 ILE A N 1
ATOM 644 C CA . ILE A 1 82 ? -8.969 18.666 -6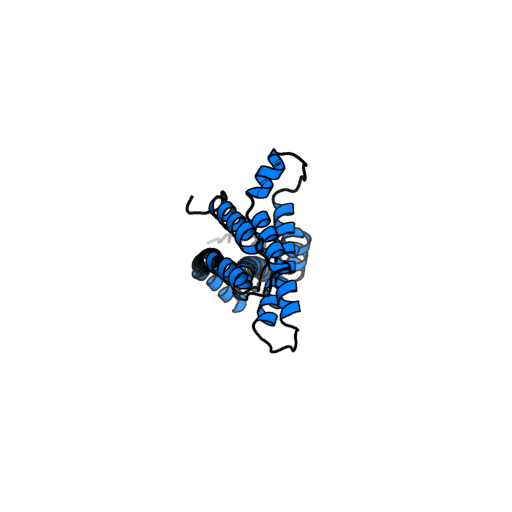.858 1.00 83.88 82 ILE A CA 1
ATOM 645 C C . ILE A 1 82 ? -10.087 19.707 -6.919 1.00 83.88 82 ILE A C 1
ATOM 647 O O . ILE A 1 82 ? -9.841 20.885 -7.170 1.00 83.88 82 ILE A O 1
ATOM 651 N N . GLN A 1 83 ? -11.321 19.270 -6.681 1.00 88.12 83 GLN A N 1
ATOM 652 C CA . GLN A 1 83 ? -12.485 20.147 -6.602 1.00 88.12 83 GLN A CA 1
ATOM 653 C C . GLN A 1 83 ? -13.190 19.922 -5.271 1.00 88.12 83 GLN A C 1
ATOM 655 O O . GLN A 1 83 ? -13.509 18.793 -4.918 1.00 88.12 83 GLN A O 1
ATOM 660 N N . LEU A 1 84 ? -13.485 20.984 -4.525 1.00 86.38 84 LEU A N 1
ATOM 661 C CA . LEU A 1 84 ? -14.231 20.856 -3.274 1.00 86.38 84 LEU A CA 1
ATOM 662 C C . LEU A 1 84 ? -15.733 20.787 -3.581 1.00 86.38 84 LEU A C 1
ATOM 664 O O . LEU A 1 84 ? -16.472 21.752 -3.423 1.00 86.38 84 LEU A O 1
ATOM 668 N N . SER A 1 85 ? -16.173 19.639 -4.098 1.00 90.94 85 SER A N 1
ATOM 669 C CA . SER A 1 85 ? -17.571 19.366 -4.433 1.00 90.94 85 SER A CA 1
ATOM 670 C C . SER A 1 85 ? -18.028 18.035 -3.840 1.00 90.94 85 SER A C 1
ATOM 672 O O . SER A 1 85 ? -17.236 17.111 -3.639 1.00 90.94 85 SER A O 1
ATOM 674 N N . ARG A 1 86 ? -19.336 17.903 -3.583 1.00 88.69 86 ARG A N 1
ATOM 675 C CA . ARG A 1 86 ? -19.922 16.638 -3.105 1.00 88.69 86 ARG A CA 1
ATOM 676 C C . ARG A 1 86 ? -19.682 15.493 -4.097 1.00 88.69 86 ARG A C 1
ATOM 678 O O . ARG A 1 86 ? -19.483 14.357 -3.679 1.00 88.69 86 ARG A O 1
ATOM 685 N N . MET A 1 87 ? -19.666 15.808 -5.394 1.00 88.88 87 MET A N 1
ATOM 686 C CA . MET A 1 87 ? -19.364 14.855 -6.463 1.00 88.88 87 MET A CA 1
ATOM 687 C C . MET A 1 87 ? -17.922 14.348 -6.364 1.00 88.88 87 MET A C 1
ATOM 689 O O . MET A 1 87 ? -17.705 13.139 -6.330 1.00 88.88 87 MET A O 1
ATOM 693 N N . PHE A 1 88 ? -16.950 15.259 -6.242 1.00 88.69 88 PHE A N 1
ATOM 694 C CA . PHE A 1 88 ? -15.541 14.901 -6.076 1.00 88.69 88 PHE A CA 1
ATOM 695 C C . PHE A 1 88 ? -15.319 14.085 -4.802 1.00 88.69 88 PHE A C 1
ATOM 697 O O . PHE A 1 88 ? -14.657 13.056 -4.846 1.00 88.69 88 PHE A O 1
ATOM 704 N N . LEU A 1 89 ? -15.931 14.479 -3.681 1.00 87.88 89 LEU A N 1
ATOM 705 C CA . LEU A 1 89 ? -15.837 13.725 -2.429 1.00 87.88 89 LEU A CA 1
ATOM 706 C C . LEU A 1 89 ? -16.436 12.314 -2.560 1.00 87.88 89 LEU A C 1
ATOM 708 O O . LEU A 1 89 ? -15.873 11.355 -2.040 1.00 87.88 89 LEU A O 1
ATOM 712 N N . SER A 1 90 ? -17.554 12.166 -3.275 1.00 87.06 90 SER A N 1
ATOM 713 C CA . SER A 1 90 ? -18.140 10.850 -3.543 1.00 87.06 90 SER A CA 1
ATOM 714 C C . SER A 1 90 ? -17.225 9.981 -4.405 1.00 87.06 90 SER A C 1
ATOM 716 O O . SER A 1 90 ? -17.119 8.788 -4.144 1.00 87.06 90 SER A O 1
ATOM 718 N N . GLN A 1 91 ? -16.567 10.552 -5.416 1.00 87.50 91 GLN A N 1
ATOM 719 C CA . GLN A 1 91 ? -15.603 9.831 -6.254 1.00 87.50 91 GLN A CA 1
ATOM 720 C C . GLN A 1 91 ? -14.357 9.441 -5.450 1.00 87.50 91 GLN A C 1
ATOM 722 O O . GLN A 1 91 ? -13.940 8.286 -5.479 1.00 87.50 91 GLN A O 1
ATOM 727 N N . LEU A 1 92 ? -13.839 10.375 -4.649 1.00 88.56 92 LEU A N 1
ATOM 728 C CA . LEU A 1 92 ? -12.726 10.179 -3.726 1.00 88.56 92 LEU A CA 1
ATOM 729 C C . LEU A 1 9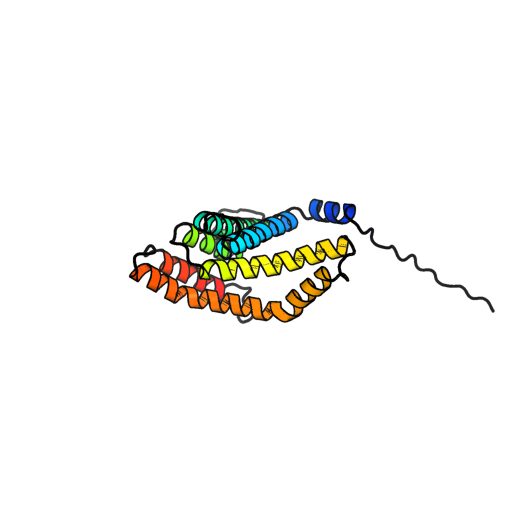2 ? -12.959 8.990 -2.794 1.00 88.56 92 LEU A C 1
ATOM 731 O O . LEU A 1 92 ? -12.095 8.128 -2.674 1.00 88.56 92 LEU A O 1
ATOM 735 N N . LEU A 1 93 ? -14.133 8.917 -2.167 1.00 87.69 93 LEU A N 1
ATOM 736 C CA . LEU A 1 93 ? -14.469 7.868 -1.204 1.00 87.69 93 LEU A CA 1
ATOM 737 C C . LEU A 1 93 ? -14.742 6.498 -1.832 1.00 87.69 93 LEU A C 1
ATOM 739 O O . LEU A 1 93 ? -14.849 5.528 -1.088 1.00 87.69 93 LEU A O 1
ATOM 743 N N . ILE A 1 94 ? -14.865 6.387 -3.155 1.00 87.06 94 ILE A N 1
ATOM 744 C CA . ILE A 1 94 ? -15.011 5.096 -3.852 1.00 87.06 94 ILE A CA 1
ATOM 745 C C . ILE A 1 94 ? -13.641 4.567 -4.310 1.00 87.06 94 ILE A C 1
ATOM 747 O O . ILE A 1 94 ? -13.495 3.378 -4.578 1.00 87.06 94 ILE A O 1
ATOM 751 N N . GLU A 1 95 ? -12.614 5.417 -4.368 1.00 89.44 95 GLU A N 1
ATOM 752 C CA . GLU A 1 95 ? -11.274 5.018 -4.791 1.00 89.44 95 GLU A CA 1
ATOM 753 C C . GLU A 1 95 ? -10.563 4.141 -3.749 1.00 89.44 95 GLU A C 1
ATOM 755 O O . GLU A 1 95 ? -10.340 4.552 -2.610 1.00 89.44 95 GLU A O 1
ATOM 760 N N . ASP A 1 96 ? -10.064 2.979 -4.184 1.00 88.56 96 ASP A N 1
ATOM 761 C CA . ASP A 1 96 ? -9.309 2.048 -3.325 1.00 88.56 96 ASP A CA 1
ATOM 762 C C . ASP A 1 96 ? -8.100 2.717 -2.653 1.00 88.56 96 ASP A C 1
ATOM 764 O O . ASP A 1 96 ? -7.740 2.409 -1.518 1.00 88.56 96 ASP A O 1
ATOM 768 N N . SER A 1 97 ? -7.463 3.659 -3.357 1.00 91.75 97 SER A N 1
ATOM 769 C CA . SER A 1 97 ? -6.309 4.397 -2.832 1.00 91.75 97 SER A CA 1
ATOM 770 C C . SER A 1 97 ? -6.710 5.298 -1.663 1.00 91.75 97 SER A C 1
ATOM 772 O O . SER A 1 97 ? -5.941 5.463 -0.726 1.00 91.75 97 SER A O 1
ATOM 774 N N . CYS A 1 98 ? -7.924 5.854 -1.670 1.00 91.38 98 CYS A N 1
ATOM 775 C CA . CYS A 1 98 ? -8.430 6.620 -0.535 1.00 91.38 98 CYS A CA 1
ATOM 776 C C . CYS A 1 98 ? -8.649 5.708 0.682 1.00 91.38 98 CYS A C 1
ATOM 778 O O . CYS A 1 98 ? -8.262 6.055 1.797 1.00 91.38 98 CYS A O 1
ATOM 780 N N . HIS A 1 99 ? -9.177 4.499 0.470 1.00 91.81 99 HIS A N 1
ATOM 781 C CA . HIS A 1 99 ? -9.350 3.516 1.546 1.00 91.81 99 HIS A CA 1
ATOM 782 C C . HIS A 1 99 ? -8.008 3.123 2.158 1.00 91.81 99 HIS A C 1
ATOM 784 O O . HIS A 1 99 ? -7.860 3.158 3.376 1.00 91.81 99 HIS A O 1
ATOM 790 N N . TYR A 1 100 ? -7.010 2.820 1.328 1.00 93.12 100 TYR A N 1
ATOM 791 C CA . TYR A 1 100 ? -5.665 2.465 1.787 1.00 93.12 100 TYR A CA 1
ATOM 792 C C . TYR A 1 100 ? -4.908 3.631 2.442 1.00 93.12 100 TYR A C 1
ATOM 794 O O . TYR A 1 100 ? -4.050 3.403 3.298 1.00 93.12 100 TYR A O 1
ATOM 802 N N . LEU A 1 101 ? -5.255 4.878 2.109 1.00 93.94 101 LEU A N 1
ATOM 803 C CA . LEU A 1 101 ? -4.776 6.053 2.832 1.00 93.94 101 LEU A CA 1
ATOM 804 C C . LEU A 1 101 ? -5.350 6.090 4.256 1.00 93.94 101 LEU A C 1
ATOM 806 O O . LEU A 1 101 ? -4.586 6.196 5.214 1.00 93.94 101 LEU A O 1
ATOM 810 N N . PHE A 1 102 ? -6.671 5.943 4.412 1.00 90.94 102 PHE A N 1
ATOM 811 C CA . PHE A 1 102 ? -7.297 5.873 5.738 1.00 90.94 102 PHE A CA 1
ATOM 812 C C . PHE A 1 102 ? -6.804 4.675 6.546 1.00 90.94 102 PHE A C 1
ATOM 814 O O . PHE A 1 102 ? -6.509 4.829 7.727 1.00 90.94 102 PHE A O 1
ATOM 821 N N . TYR A 1 103 ? -6.642 3.517 5.905 1.00 93.56 103 TYR A N 1
ATOM 822 C CA . TYR A 1 103 ? -6.041 2.326 6.499 1.00 93.56 103 TYR A CA 1
ATOM 823 C C . TYR A 1 103 ? -4.699 2.655 7.161 1.00 93.56 103 TYR A C 1
ATOM 825 O O . TYR A 1 103 ? -4.527 2.427 8.358 1.00 93.56 103 TYR A O 1
ATOM 833 N N . SER A 1 104 ? -3.774 3.267 6.411 1.00 95.31 104 SER A N 1
ATOM 834 C CA . SER A 1 104 ? -2.478 3.682 6.949 1.00 95.31 104 SER A CA 1
ATOM 835 C C . SER A 1 104 ? -2.621 4.651 8.121 1.00 95.31 104 SER A C 1
ATOM 837 O O . SER A 1 104 ? -1.930 4.481 9.118 1.00 95.31 104 SER A O 1
ATOM 839 N N . LEU A 1 105 ? -3.509 5.646 8.031 1.00 92.31 105 LEU A N 1
ATOM 840 C CA . LEU A 1 105 ? -3.682 6.656 9.080 1.00 92.31 105 LEU A CA 1
ATOM 841 C C . LEU A 1 105 ? -4.229 6.066 10.386 1.00 92.31 105 LEU A C 1
ATOM 843 O O . LEU A 1 105 ? -3.727 6.399 11.454 1.00 92.31 105 LEU A O 1
ATOM 847 N N . ILE A 1 106 ? -5.213 5.166 10.317 1.00 91.38 106 ILE A N 1
ATOM 848 C CA . ILE A 1 106 ? -5.801 4.523 11.505 1.00 91.38 106 ILE A CA 1
ATOM 849 C C . ILE A 1 106 ? -4.738 3.721 12.256 1.00 91.38 106 ILE A C 1
ATOM 851 O O . ILE A 1 106 ? -4.634 3.809 13.479 1.00 91.38 106 ILE A O 1
ATOM 855 N N . PHE A 1 107 ? -3.943 2.940 11.523 1.00 93.88 107 PHE A N 1
ATOM 856 C CA . PHE A 1 107 ? -2.949 2.056 12.121 1.00 93.88 107 PHE A CA 1
ATOM 857 C C . PHE A 1 107 ? -1.625 2.744 12.457 1.00 93.88 107 PHE A C 1
ATOM 859 O O . PHE A 1 107 ? -0.845 2.176 13.217 1.00 93.88 107 PHE A O 1
ATOM 866 N N . LEU A 1 108 ? -1.379 3.959 11.955 1.00 93.25 108 LEU A N 1
ATOM 867 C CA . LEU A 1 108 ? -0.203 4.759 12.315 1.00 93.25 108 LEU A CA 1
ATOM 868 C C . LEU A 1 108 ? -0.228 5.190 13.789 1.00 93.25 108 LEU A C 1
ATOM 870 O O . LEU A 1 108 ? 0.827 5.304 14.411 1.00 93.25 108 LEU A O 1
ATOM 874 N N . PHE A 1 109 ? -1.429 5.411 14.331 1.00 86.69 109 PHE A N 1
ATOM 875 C CA . PHE A 1 109 ? -1.656 5.820 15.721 1.00 86.69 109 PHE A CA 1
ATOM 876 C C . PHE A 1 109 ? -2.111 4.668 16.632 1.00 86.69 109 PHE A C 1
ATOM 878 O O . PHE A 1 109 ? -2.320 4.873 17.826 1.00 86.69 109 PHE A O 1
ATOM 885 N N . ALA A 1 110 ? -2.285 3.463 16.086 1.00 87.19 110 ALA A N 1
ATOM 886 C CA . ALA A 1 110 ? -2.595 2.265 16.860 1.00 87.19 110 ALA A CA 1
ATOM 887 C C . ALA A 1 110 ? -1.310 1.548 17.302 1.00 87.19 110 ALA A C 1
ATOM 889 O O . ALA A 1 110 ? -0.237 1.767 16.737 1.00 87.19 110 ALA A O 1
ATOM 890 N N . GLN A 1 111 ? -1.414 0.645 18.284 1.00 89.00 111 GLN A N 1
ATOM 891 C CA . GLN A 1 111 ? -0.298 -0.254 18.578 1.00 89.00 111 GLN A CA 1
ATOM 892 C C . GLN A 1 111 ? 0.057 -1.106 17.344 1.00 89.00 111 GLN A C 1
ATOM 894 O O . GLN A 1 111 ? -0.854 -1.541 16.631 1.00 89.00 111 GLN A O 1
ATOM 899 N N . PRO A 1 112 ? 1.355 -1.370 17.089 1.00 91.62 112 PRO A N 1
ATOM 900 C CA . PRO A 1 112 ? 1.778 -2.147 15.931 1.00 91.62 112 PRO A CA 1
ATOM 901 C C . PRO A 1 112 ? 1.168 -3.548 15.912 1.00 91.62 112 PRO A C 1
ATOM 903 O O . PRO A 1 112 ? 1.310 -4.314 16.865 1.00 91.62 112 PRO A O 1
ATOM 906 N N . MET A 1 113 ? 0.537 -3.902 14.794 1.00 93.00 113 MET A N 1
ATOM 907 C CA . MET A 1 113 ? 0.016 -5.242 14.535 1.00 93.00 113 MET A CA 1
ATOM 908 C C . MET A 1 113 ? 0.641 -5.760 13.246 1.00 93.00 113 MET A C 1
ATOM 910 O O . MET A 1 113 ? 0.394 -5.214 12.176 1.00 93.00 113 MET A O 1
ATOM 914 N N . THR A 1 114 ? 1.428 -6.833 13.311 1.00 93.88 114 THR A N 1
ATOM 915 C CA . THR A 1 114 ? 2.155 -7.358 12.141 1.00 93.88 114 THR A CA 1
ATOM 916 C C . THR A 1 114 ? 1.234 -7.655 10.956 1.00 93.88 114 THR A C 1
ATOM 918 O O . THR A 1 114 ? 1.579 -7.359 9.814 1.00 93.88 114 THR A O 1
ATOM 921 N N . LEU A 1 115 ? 0.028 -8.165 11.230 1.00 95.06 115 LEU A N 1
ATOM 922 C CA . LEU A 1 115 ? -0.956 -8.515 10.205 1.00 95.06 115 LEU A CA 1
ATOM 923 C C . LEU A 1 115 ? -1.437 -7.299 9.387 1.00 95.06 115 LEU A C 1
ATOM 925 O O . LEU A 1 115 ? -1.857 -7.459 8.245 1.00 95.06 115 LEU A O 1
ATOM 929 N N . VAL A 1 116 ? -1.312 -6.081 9.926 1.00 95.88 116 VAL A N 1
ATOM 930 C CA . VAL A 1 116 ? -1.637 -4.834 9.215 1.00 95.88 116 VAL A CA 1
ATOM 931 C C . VAL A 1 116 ? -0.651 -4.558 8.076 1.00 95.88 116 VAL A C 1
ATOM 933 O O . VAL A 1 116 ? -1.011 -4.015 7.032 1.00 95.88 116 VAL A O 1
ATOM 936 N N . LEU A 1 117 ? 0.613 -4.952 8.233 1.00 97.06 117 LEU A N 1
ATOM 937 C CA . LEU A 1 117 ? 1.607 -4.732 7.185 1.00 97.06 117 LEU A CA 1
ATOM 938 C C . LEU A 1 117 ? 1.492 -5.733 6.040 1.00 97.06 117 LEU A C 1
ATOM 940 O O . LEU A 1 117 ? 1.969 -5.443 4.949 1.00 97.06 117 LEU A O 1
ATOM 944 N N . LEU A 1 118 ? 0.855 -6.887 6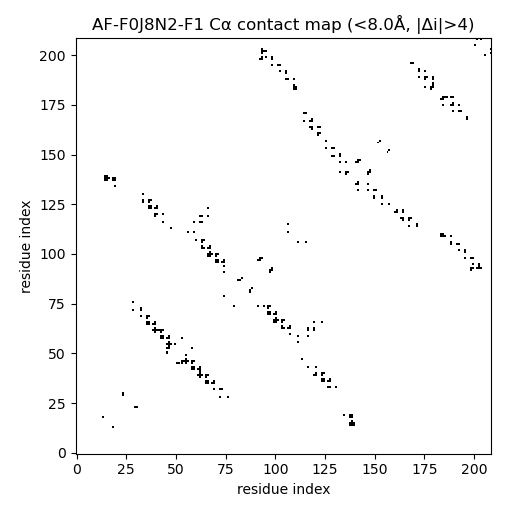.247 1.00 96.81 118 LEU A N 1
ATOM 945 C CA . LEU A 1 118 ? 0.759 -7.923 5.223 1.00 96.81 118 LEU A CA 1
ATOM 946 C C . LEU A 1 118 ? 0.073 -7.435 3.927 1.00 96.81 118 LEU A C 1
ATOM 948 O O . LEU A 1 118 ? 0.691 -7.570 2.868 1.00 96.81 118 LEU A O 1
ATOM 952 N N . PRO A 1 119 ? -1.126 -6.813 3.941 1.00 95.44 119 PRO A N 1
ATOM 953 C CA . PRO A 1 119 ? -1.736 -6.305 2.711 1.00 95.44 119 PRO A CA 1
ATOM 954 C C . PRO A 1 119 ? -0.923 -5.169 2.075 1.00 95.44 119 PRO A C 1
ATOM 956 O O . PRO A 1 119 ? -0.770 -5.124 0.853 1.00 95.44 119 PRO A O 1
ATOM 959 N N . VAL A 1 120 ? -0.334 -4.293 2.897 1.00 96.94 120 VAL A N 1
ATOM 960 C CA . VAL A 1 120 ? 0.548 -3.202 2.452 1.00 96.94 120 VAL A CA 1
ATOM 961 C C . VAL A 1 120 ? 1.773 -3.746 1.715 1.00 96.94 120 VAL A C 1
ATOM 963 O O . VAL A 1 120 ? 2.108 -3.284 0.621 1.00 96.94 120 VAL A O 1
ATOM 966 N N . PHE A 1 121 ? 2.426 -4.749 2.293 1.00 97.81 121 PHE A N 1
ATOM 967 C CA . PHE A 1 121 ? 3.596 -5.411 1.738 1.00 97.81 121 PHE A CA 1
ATOM 968 C C . PHE A 1 121 ? 3.265 -6.123 0.435 1.00 97.81 121 PHE A C 1
ATOM 970 O O . PHE A 1 121 ? 3.929 -5.886 -0.568 1.00 97.81 121 PHE A O 1
ATOM 977 N N . LEU A 1 122 ? 2.215 -6.944 0.423 1.00 96.50 122 LEU A N 1
ATOM 978 C CA . LEU A 1 122 ? 1.822 -7.733 -0.739 1.00 96.50 122 LEU A CA 1
ATOM 979 C C . LEU A 1 122 ? 1.436 -6.853 -1.931 1.00 96.50 122 LEU A C 1
ATOM 981 O O . LEU A 1 122 ? 1.896 -7.093 -3.050 1.00 96.50 122 LEU A O 1
ATOM 985 N N . PHE A 1 123 ? 0.654 -5.793 -1.707 1.00 95.19 123 PHE A N 1
ATOM 986 C CA . PHE A 1 123 ? 0.339 -4.845 -2.774 1.00 95.19 123 PHE A CA 1
ATOM 987 C C . PHE A 1 123 ? 1.568 -4.086 -3.260 1.00 95.19 123 PHE A C 1
ATOM 989 O O . PHE A 1 123 ? 1.727 -3.901 -4.471 1.00 95.19 123 PHE A O 1
ATOM 996 N N . SER A 1 124 ? 2.431 -3.649 -2.343 1.00 96.38 124 SER A N 1
ATOM 997 C CA . SER A 1 124 ? 3.659 -2.941 -2.699 1.00 96.38 124 SER A CA 1
ATOM 998 C C . SER A 1 124 ? 4.599 -3.841 -3.493 1.00 96.38 124 SER A C 1
ATOM 1000 O O . SER A 1 124 ? 5.099 -3.412 -4.529 1.00 96.38 124 SER A O 1
ATOM 1002 N N . LEU A 1 125 ? 4.766 -5.099 -3.082 1.00 96.81 125 LEU A N 1
ATOM 1003 C CA . LEU A 1 125 ? 5.582 -6.107 -3.752 1.00 96.81 125 LEU A CA 1
ATOM 1004 C C . LEU A 1 125 ? 5.072 -6.383 -5.168 1.00 96.81 125 LEU A C 1
ATOM 1006 O O . LEU A 1 125 ? 5.844 -6.279 -6.113 1.00 96.81 125 LEU A O 1
ATOM 1010 N N . LEU A 1 126 ? 3.775 -6.649 -5.340 1.00 95.12 126 LEU A N 1
ATOM 1011 C CA . LEU A 1 126 ? 3.204 -6.978 -6.648 1.00 95.12 126 LEU A CA 1
ATOM 1012 C C . LEU A 1 126 ? 3.379 -5.833 -7.659 1.00 95.12 126 LEU A C 1
ATOM 1014 O O . LEU A 1 126 ? 3.858 -6.027 -8.775 1.00 95.12 126 LEU A O 1
ATOM 1018 N N . HIS A 1 127 ? 3.022 -4.611 -7.264 1.00 95.00 127 HIS A N 1
ATOM 1019 C CA . HIS A 1 127 ? 3.097 -3.464 -8.168 1.00 95.00 127 HIS A CA 1
ATOM 1020 C C . HIS A 1 127 ? 4.528 -2.987 -8.405 1.00 95.00 127 HIS A C 1
ATOM 1022 O O . HIS A 1 127 ? 4.825 -2.443 -9.467 1.00 95.00 127 HIS A O 1
ATOM 1028 N N . SER A 1 128 ? 5.408 -3.138 -7.417 1.00 95.81 128 SER A N 1
ATOM 1029 C CA . SER A 1 128 ? 6.810 -2.789 -7.601 1.00 95.81 128 SER A CA 1
ATOM 1030 C C . SER A 1 128 ? 7.535 -3.819 -8.463 1.00 95.81 128 SER A C 1
ATOM 1032 O O . SER A 1 128 ? 8.282 -3.414 -9.343 1.00 95.81 128 SER A O 1
ATOM 1034 N N . ALA A 1 129 ? 7.228 -5.113 -8.320 1.00 95.81 129 ALA A N 1
ATOM 1035 C CA . ALA A 1 129 ? 7.696 -6.175 -9.207 1.00 95.81 129 ALA A CA 1
ATOM 1036 C C . ALA A 1 129 ? 7.302 -5.913 -10.668 1.00 95.81 129 ALA A C 1
ATOM 1038 O O . ALA A 1 129 ? 8.149 -6.004 -11.555 1.00 95.81 129 ALA A O 1
ATOM 1039 N N . SER A 1 130 ? 6.047 -5.521 -10.912 1.00 94.75 130 SER A N 1
ATOM 1040 C CA . SER A 1 130 ? 5.565 -5.177 -12.255 1.00 94.75 130 SER A CA 1
ATOM 1041 C C . SER A 1 130 ? 6.358 -4.030 -12.886 1.00 94.75 130 SER A C 1
ATOM 1043 O O . SER A 1 130 ? 6.804 -4.161 -14.022 1.00 94.75 130 SER A O 1
ATOM 1045 N N . PHE A 1 131 ? 6.591 -2.936 -12.156 1.00 94.94 131 PHE A N 1
ATOM 1046 C CA . PHE A 1 131 ? 7.354 -1.809 -12.699 1.00 94.94 131 PHE A CA 1
ATOM 1047 C C . PHE A 1 131 ? 8.852 -2.127 -12.823 1.00 94.94 131 PHE A C 1
ATOM 1049 O O . PHE A 1 131 ? 9.464 -1.783 -13.829 1.00 94.94 131 PHE A O 1
ATOM 1056 N N . SER A 1 132 ? 9.437 -2.853 -11.863 1.00 95.38 132 SER A N 1
ATOM 1057 C CA . SER A 1 132 ? 10.820 -3.342 -11.952 1.00 95.38 132 SER A CA 1
ATOM 1058 C C . SER A 1 132 ? 11.037 -4.214 -13.188 1.00 95.38 132 SER A C 1
ATOM 1060 O O . SER A 1 132 ? 12.082 -4.117 -13.822 1.00 95.38 132 SER A O 1
ATOM 1062 N N . LEU A 1 133 ? 10.050 -5.029 -13.570 1.00 95.06 133 LEU A N 1
ATOM 1063 C CA . LEU A 1 133 ? 10.103 -5.824 -14.793 1.00 95.06 133 LEU A CA 1
ATOM 1064 C C . LEU A 1 133 ? 10.100 -4.943 -16.053 1.00 95.06 133 LEU A C 1
ATOM 1066 O O . LEU A 1 133 ? 10.850 -5.231 -16.982 1.00 95.06 133 LEU A O 1
ATOM 1070 N N . THR A 1 134 ? 9.322 -3.855 -16.076 1.00 93.94 134 THR A N 1
ATOM 1071 C CA . THR A 1 134 ? 9.362 -2.859 -17.162 1.00 93.94 134 THR A CA 1
ATOM 1072 C C . THR A 1 134 ? 10.733 -2.192 -17.256 1.00 93.94 134 THR A C 1
ATOM 1074 O O . THR A 1 134 ? 11.293 -2.087 -18.345 1.00 93.94 134 THR A O 1
ATOM 1077 N N . LEU A 1 135 ? 11.320 -1.786 -16.123 1.00 93.12 135 LEU A N 1
ATOM 1078 C CA . LEU A 1 135 ? 12.670 -1.210 -16.103 1.00 93.12 135 LEU A CA 1
ATOM 1079 C C . LEU A 1 135 ? 13.717 -2.219 -16.587 1.00 93.12 135 LEU A C 1
ATOM 1081 O O . LEU A 1 135 ? 14.610 -1.870 -17.355 1.00 93.12 135 LEU A O 1
ATOM 1085 N N . LEU A 1 136 ? 13.587 -3.481 -16.180 1.00 93.62 136 LEU A N 1
ATOM 1086 C CA . LEU A 1 136 ? 14.497 -4.545 -16.583 1.00 93.62 136 LEU A CA 1
ATOM 1087 C C . LEU A 1 136 ? 14.375 -4.874 -18.079 1.00 93.62 136 LEU A C 1
ATOM 1089 O O . LEU A 1 136 ? 15.375 -5.196 -18.716 1.00 93.62 136 LEU A O 1
ATOM 1093 N N . ASP A 1 137 ? 13.181 -4.753 -18.656 1.00 92.19 137 ASP A N 1
ATOM 1094 C CA . ASP A 1 137 ? 12.955 -4.893 -20.096 1.00 92.19 137 ASP A CA 1
ATOM 1095 C C . ASP A 1 137 ? 13.639 -3.773 -20.893 1.00 92.19 137 ASP A C 1
ATOM 1097 O O . ASP A 1 137 ? 14.367 -4.043 -21.848 1.00 92.19 137 ASP A O 1
ATOM 1101 N N . LYS A 1 138 ? 13.525 -2.522 -20.428 1.00 91.12 138 LYS A N 1
ATOM 1102 C CA . LYS A 1 138 ? 14.242 -1.363 -20.994 1.00 91.12 138 LYS A CA 1
ATOM 1103 C C . LYS A 1 138 ? 15.762 -1.469 -20.847 1.00 91.12 138 LYS A C 1
ATOM 1105 O O . LYS A 1 138 ? 16.509 -1.058 -21.734 1.00 91.12 138 LYS A O 1
ATOM 1110 N N . PHE A 1 139 ? 16.225 -2.073 -19.756 1.00 91.81 139 PHE A N 1
ATOM 1111 C CA . PHE A 1 139 ? 17.635 -2.392 -19.554 1.00 91.81 139 PHE A CA 1
ATOM 1112 C C . PHE A 1 139 ? 18.124 -3.533 -20.469 1.00 91.81 139 PHE A C 1
ATOM 1114 O O . PHE A 1 139 ? 19.307 -3.594 -20.789 1.00 91.81 139 PHE A O 1
ATOM 1121 N N . GLY A 1 140 ? 17.228 -4.420 -20.918 1.00 87.75 140 GLY A N 1
ATOM 1122 C CA . GLY A 1 140 ? 17.552 -5.616 -21.704 1.00 87.75 140 GLY A CA 1
ATOM 1123 C C . GLY A 1 140 ? 17.784 -6.884 -20.871 1.00 87.75 140 GLY A C 1
ATOM 1124 O O . GLY A 1 140 ? 18.202 -7.901 -21.414 1.00 87.75 140 GLY A O 1
ATOM 1125 N N . GLY A 1 141 ? 17.499 -6.854 -19.567 1.00 87.19 141 GLY A N 1
ATOM 1126 C CA . GLY A 1 141 ? 17.703 -7.969 -18.636 1.00 87.19 141 GLY A CA 1
ATOM 1127 C C . GLY A 1 141 ? 16.472 -8.850 -18.403 1.00 87.19 141 GLY A C 1
ATOM 1128 O O . GLY A 1 141 ? 16.489 -9.674 -17.490 1.00 87.19 141 GLY A O 1
ATOM 1129 N N . ARG A 1 142 ? 15.384 -8.670 -19.168 1.00 87.81 142 ARG A N 1
ATOM 1130 C CA . ARG A 1 142 ? 14.106 -9.374 -18.943 1.00 87.81 142 ARG A CA 1
ATOM 1131 C C . ARG A 1 142 ? 14.250 -10.899 -18.961 1.00 87.81 142 ARG A C 1
ATOM 1133 O O . ARG A 1 142 ? 13.599 -11.572 -18.170 1.00 87.81 142 ARG A O 1
ATOM 1140 N N . SER A 1 143 ? 15.110 -11.430 -19.826 1.00 88.44 143 SER A N 1
ATOM 1141 C CA . SER A 1 143 ? 15.411 -12.865 -19.925 1.00 88.44 143 SER A CA 1
ATOM 1142 C C . SER A 1 143 ? 16.353 -13.383 -18.832 1.00 88.44 143 SER A C 1
ATOM 1144 O O . SER A 1 143 ? 16.584 -14.585 -18.744 1.00 88.44 143 SER A O 1
ATOM 1146 N N . GLY A 1 144 ? 16.910 -12.505 -17.992 1.00 91.44 144 GLY A N 1
ATOM 1147 C CA . GLY A 1 144 ? 17.768 -12.900 -16.879 1.00 91.44 144 GLY A CA 1
ATOM 1148 C C . GLY A 1 144 ? 17.007 -13.631 -15.769 1.00 91.44 144 GLY A C 1
ATOM 1149 O O . GLY A 1 144 ? 15.773 -13.671 -15.745 1.00 91.44 144 GLY A O 1
ATOM 1150 N N . VAL A 1 145 ? 17.756 -14.163 -14.798 1.00 92.94 145 VAL A N 1
ATOM 1151 C CA . VAL A 1 145 ? 17.203 -14.902 -13.646 1.00 92.94 145 VAL A CA 1
ATOM 1152 C C . VAL A 1 145 ? 16.170 -14.062 -12.890 1.00 92.94 145 VAL A C 1
ATOM 1154 O O . VAL A 1 145 ? 15.060 -14.525 -12.640 1.00 92.94 145 VAL A O 1
ATOM 1157 N N . LEU A 1 146 ? 16.504 -12.801 -12.589 1.00 91.31 146 LEU A N 1
ATOM 1158 C CA . LEU A 1 146 ? 15.607 -11.886 -11.882 1.00 91.31 146 LEU A CA 1
ATOM 1159 C C . LEU A 1 146 ? 14.340 -11.577 -12.692 1.00 91.31 146 LEU A C 1
ATOM 1161 O O . LEU A 1 146 ? 13.245 -11.587 -12.137 1.00 91.31 146 LEU A O 1
ATOM 1165 N N . GLY A 1 147 ? 14.472 -11.319 -13.996 1.00 91.94 147 GLY A N 1
ATOM 1166 C CA . GLY A 1 147 ? 13.330 -11.000 -14.855 1.00 91.94 147 GLY A CA 1
ATOM 1167 C C . GLY A 1 147 ? 12.365 -12.169 -14.986 1.00 91.94 147 GLY A C 1
ATOM 1168 O O . GLY A 1 147 ? 11.165 -12.001 -14.782 1.00 91.94 147 GLY A O 1
ATOM 1169 N N . THR A 1 148 ? 12.900 -13.368 -15.201 1.00 93.19 148 THR A N 1
ATOM 1170 C CA . THR A 1 148 ? 12.119 -14.610 -15.246 1.00 93.19 148 THR A CA 1
ATOM 1171 C C . THR A 1 148 ? 11.428 -14.888 -13.910 1.00 93.19 148 THR A C 1
ATOM 1173 O O . THR A 1 148 ? 10.250 -15.241 -13.882 1.00 93.19 148 THR A O 1
ATOM 1176 N N . TRP A 1 149 ? 12.118 -14.675 -12.784 1.00 93.94 149 TRP A N 1
ATOM 1177 C CA . TRP A 1 149 ? 11.523 -14.831 -11.455 1.00 93.94 149 TRP A CA 1
ATOM 1178 C C . TRP A 1 149 ? 10.369 -13.848 -11.213 1.00 93.94 149 TRP A C 1
ATOM 1180 O O . TRP A 1 149 ? 9.308 -14.261 -10.746 1.00 93.94 149 TRP A O 1
ATOM 1190 N N . LEU A 1 150 ? 10.537 -12.570 -11.579 1.00 93.44 150 LEU A N 1
ATOM 1191 C CA . LEU A 1 150 ? 9.485 -11.555 -11.461 1.00 93.44 150 LEU A CA 1
ATOM 1192 C C . LEU A 1 150 ? 8.271 -11.884 -12.338 1.00 93.44 150 LEU A C 1
ATOM 1194 O O . LEU A 1 150 ? 7.143 -11.752 -11.872 1.00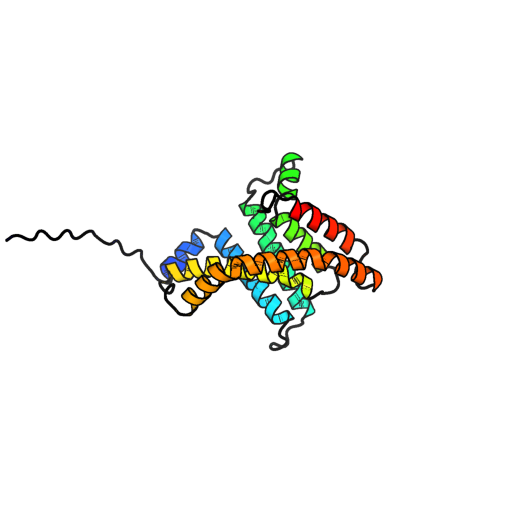 93.44 150 LEU A O 1
ATOM 1198 N N . VAL A 1 151 ? 8.487 -12.345 -13.573 1.00 94.12 151 VAL A N 1
ATOM 1199 C CA . VAL A 1 151 ? 7.408 -12.818 -14.460 1.00 94.12 151 VAL A CA 1
ATOM 1200 C C . VAL A 1 151 ? 6.647 -13.965 -13.801 1.00 94.12 151 VAL A C 1
ATOM 1202 O O . VAL A 1 151 ? 5.431 -13.888 -13.643 1.00 94.12 151 VAL A O 1
ATOM 1205 N N . ASN A 1 152 ? 7.358 -14.987 -13.321 1.00 93.69 152 ASN A N 1
ATOM 1206 C CA . ASN A 1 152 ? 6.733 -16.140 -12.677 1.00 93.69 152 ASN A CA 1
ATOM 1207 C C . ASN A 1 152 ? 5.927 -15.741 -11.433 1.00 93.69 152 ASN A C 1
ATOM 1209 O O . ASN A 1 152 ? 4.811 -16.230 -11.249 1.00 93.69 152 ASN A O 1
ATOM 12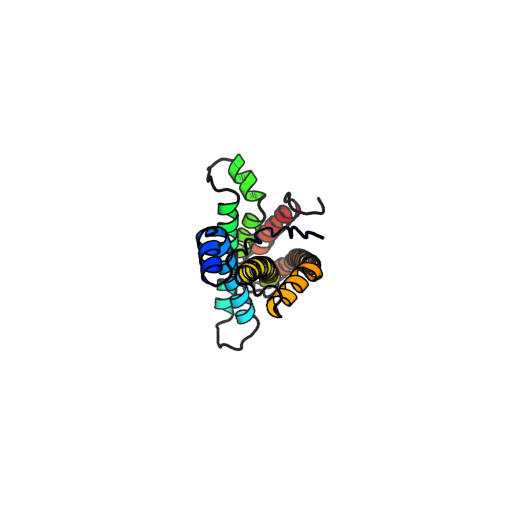13 N N . LEU A 1 153 ? 6.456 -14.834 -10.605 1.00 92.88 153 LEU A N 1
ATOM 1214 C CA . LEU A 1 153 ? 5.758 -14.288 -9.440 1.00 92.88 153 LEU A CA 1
ATOM 1215 C C . LEU A 1 153 ? 4.446 -13.599 -9.844 1.00 92.88 153 LEU A C 1
ATOM 1217 O O . LEU A 1 153 ? 3.401 -13.873 -9.250 1.00 92.88 153 LEU A O 1
ATOM 1221 N N . LEU A 1 154 ? 4.492 -12.719 -10.845 1.00 93.25 154 LEU A N 1
ATOM 1222 C C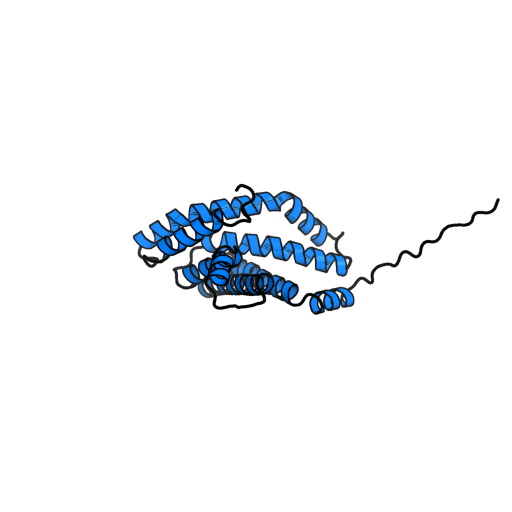A . LEU A 1 154 ? 3.330 -11.956 -11.301 1.00 93.25 154 LEU A CA 1
ATOM 1223 C C . LEU A 1 154 ? 2.257 -12.869 -11.913 1.00 93.25 154 LEU A C 1
ATOM 1225 O O . LEU A 1 154 ? 1.091 -12.775 -11.524 1.00 93.25 154 LEU A O 1
ATOM 1229 N N . ASP A 1 155 ? 2.655 -13.789 -12.792 1.00 92.62 155 ASP A N 1
ATOM 1230 C CA . ASP A 1 155 ? 1.727 -14.627 -13.558 1.00 92.62 155 ASP A CA 1
ATOM 1231 C C . ASP A 1 155 ? 1.100 -15.741 -12.707 1.00 92.62 155 ASP A C 1
ATOM 1233 O O . ASP A 1 155 ? -0.103 -16.004 -12.795 1.00 92.62 155 ASP A O 1
ATOM 1237 N N . HIS A 1 156 ? 1.891 -16.384 -11.841 1.00 91.25 156 HIS A N 1
ATOM 1238 C CA . HIS A 1 156 ? 1.443 -17.566 -11.099 1.00 91.25 156 HIS A CA 1
ATOM 1239 C C . HIS A 1 156 ? 0.927 -17.227 -9.702 1.00 91.25 156 HIS A C 1
ATOM 1241 O O . HIS A 1 156 ? -0.030 -17.845 -9.234 1.00 91.25 156 HIS A O 1
ATOM 1247 N N . GLN A 1 157 ? 1.529 -16.243 -9.027 1.00 92.00 157 GLN A N 1
ATOM 1248 C CA . GLN A 1 157 ? 1.180 -15.913 -7.643 1.00 92.00 157 GLN A CA 1
ATOM 1249 C C . GLN A 1 157 ? 0.327 -14.655 -7.512 1.00 92.00 157 GLN A C 1
ATOM 1251 O O . GLN A 1 157 ? -0.269 -14.463 -6.456 1.00 92.00 157 GLN A O 1
ATOM 1256 N N . GLY A 1 158 ? 0.169 -13.840 -8.562 1.00 90.88 158 GLY A N 1
ATOM 1257 C CA . GLY A 1 158 ? -0.608 -12.597 -8.497 1.00 90.88 158 GLY A CA 1
ATOM 1258 C C . GLY A 1 158 ? -2.020 -12.791 -7.931 1.00 90.88 158 GLY A C 1
ATOM 1259 O O . GLY A 1 158 ? -2.415 -12.110 -6.986 1.00 90.88 158 GLY A O 1
ATOM 1260 N N . ARG A 1 159 ? -2.765 -13.790 -8.424 1.00 90.88 159 ARG A N 1
ATOM 1261 C CA . ARG A 1 159 ? -4.120 -14.096 -7.920 1.00 90.88 159 ARG A CA 1
ATOM 1262 C C . ARG A 1 159 ? -4.123 -14.596 -6.475 1.00 90.88 159 ARG A C 1
ATOM 1264 O O . ARG A 1 159 ? -4.988 -14.191 -5.702 1.00 90.88 159 ARG A O 1
ATOM 1271 N N . ASN A 1 160 ? -3.170 -15.449 -6.105 1.00 92.06 160 ASN A N 1
ATOM 1272 C CA . ASN A 1 160 ? -3.060 -15.968 -4.740 1.00 92.06 160 ASN A CA 1
ATOM 1273 C C . ASN A 1 160 ? -2.716 -14.852 -3.751 1.00 92.06 160 ASN A C 1
ATOM 1275 O O . ASN A 1 160 ? -3.316 -14.776 -2.684 1.00 92.06 160 ASN A O 1
ATOM 1279 N N . ILE A 1 161 ? -1.825 -13.940 -4.143 1.00 93.75 161 ILE A N 1
ATOM 1280 C CA . ILE A 1 161 ? -1.468 -12.752 -3.370 1.00 93.75 161 ILE A CA 1
ATOM 1281 C C . ILE A 1 161 ? -2.706 -11.881 -3.134 1.00 93.75 161 ILE A C 1
ATOM 1283 O O . ILE A 1 161 ? -2.980 -11.518 -1.995 1.00 93.75 161 ILE A O 1
ATOM 1287 N N . LEU A 1 162 ? -3.500 -11.594 -4.171 1.00 91.88 162 LEU A N 1
ATOM 1288 C CA . LEU A 1 162 ? -4.725 -10.798 -4.022 1.00 91.88 162 LEU A CA 1
ATOM 1289 C C . LEU A 1 162 ? -5.768 -11.477 -3.120 1.00 91.88 162 LEU A C 1
ATOM 1291 O O . LEU A 1 162 ? -6.422 -10.803 -2.326 1.00 91.88 162 LEU A O 1
ATOM 1295 N N . ARG A 1 163 ? -5.902 -12.807 -3.194 1.00 91.69 163 ARG A N 1
ATOM 1296 C CA . ARG A 1 163 ? -6.766 -13.575 -2.280 1.00 91.69 163 ARG A CA 1
ATOM 1297 C C . ARG A 1 163 ? -6.266 -13.509 -0.839 1.00 91.69 163 ARG A C 1
ATOM 1299 O O . ARG A 1 163 ? -7.071 -13.323 0.067 1.00 91.69 163 ARG A O 1
ATOM 1306 N N . LEU A 1 164 ? -4.956 -13.623 -0.628 1.00 94.19 164 LEU A N 1
ATOM 1307 C CA . LEU A 1 164 ? -4.338 -13.518 0.693 1.00 94.19 164 LEU A CA 1
ATOM 1308 C C . LEU A 1 164 ? -4.528 -12.121 1.295 1.00 94.19 164 LEU A C 1
ATOM 1310 O O . LEU A 1 164 ? -4.811 -12.001 2.485 1.00 94.19 164 LEU A O 1
ATOM 1314 N N . VAL A 1 165 ? -4.432 -11.072 0.475 1.00 94.38 165 VAL A N 1
ATOM 1315 C CA . VAL A 1 165 ? -4.770 -9.701 0.876 1.00 94.38 165 VAL A CA 1
ATOM 1316 C C . VAL A 1 165 ? -6.223 -9.623 1.343 1.00 94.38 165 VAL A C 1
ATOM 1318 O O . VAL A 1 165 ? -6.459 -9.197 2.468 1.00 94.38 165 VAL A O 1
ATOM 1321 N N . ALA A 1 166 ? -7.177 -10.078 0.526 1.00 92.06 166 ALA A N 1
ATOM 1322 C CA . ALA A 1 166 ? -8.603 -10.037 0.860 1.00 92.06 166 ALA A CA 1
ATOM 1323 C C . ALA A 1 166 ? -8.917 -10.808 2.153 1.00 92.06 166 ALA A C 1
ATOM 1325 O O . ALA A 1 166 ? -9.608 -10.307 3.040 1.00 92.06 166 ALA A O 1
ATOM 1326 N N . PHE A 1 167 ? -8.340 -12.003 2.301 1.00 93.19 167 PHE A N 1
ATOM 1327 C CA . PHE A 1 167 ? -8.436 -12.797 3.523 1.00 93.19 167 PHE A CA 1
ATOM 1328 C C . PHE A 1 167 ? -7.908 -12.016 4.728 1.00 93.19 167 PHE A C 1
ATOM 1330 O O . PHE A 1 167 ? -8.572 -11.924 5.756 1.00 93.19 167 PHE A O 1
ATOM 1337 N N . THR A 1 168 ? -6.744 -11.390 4.586 1.00 94.19 168 THR A N 1
ATOM 1338 C CA . THR A 1 168 ? -6.135 -10.617 5.667 1.00 94.19 168 THR A CA 1
ATOM 1339 C C . THR A 1 168 ? -6.982 -9.405 6.051 1.00 94.19 168 THR A C 1
ATOM 1341 O O . THR A 1 168 ? -7.166 -9.148 7.238 1.00 94.19 168 THR A O 1
ATOM 1344 N N . GLU A 1 169 ? -7.547 -8.686 5.078 1.00 93.88 169 GLU A N 1
ATOM 1345 C CA . GLU A 1 169 ? -8.466 -7.569 5.329 1.00 93.88 169 GLU A CA 1
ATOM 1346 C C . GLU A 1 169 ? -9.691 -8.014 6.148 1.00 93.88 169 GLU A C 1
ATOM 1348 O O . GLU A 1 169 ? -10.090 -7.347 7.100 1.00 93.88 169 GLU A O 1
ATOM 1353 N N . ILE A 1 170 ? -10.268 -9.176 5.834 1.00 92.94 170 ILE A N 1
ATOM 1354 C CA . ILE A 1 170 ? -11.410 -9.715 6.584 1.00 92.94 170 ILE A CA 1
ATOM 1355 C C . ILE A 1 170 ? -10.988 -10.119 8.005 1.00 92.94 170 ILE A C 1
ATOM 1357 O O . ILE A 1 170 ? -11.669 -9.775 8.970 1.00 92.94 170 ILE A O 1
ATOM 1361 N N . PHE A 1 171 ? -9.850 -10.800 8.163 1.00 94.19 171 PHE A N 1
ATOM 1362 C CA . PHE A 1 171 ? -9.357 -11.256 9.472 1.00 94.19 171 PHE A CA 1
ATOM 1363 C C . PHE A 1 171 ? -8.905 -10.123 10.397 1.00 94.19 171 PHE A C 1
ATOM 1365 O O . PHE A 1 171 ? -8.933 -10.269 11.621 1.00 94.19 171 PHE A O 1
ATOM 1372 N N . LEU A 1 172 ? -8.527 -8.972 9.846 1.00 94.12 172 LEU A N 1
ATOM 1373 C CA . LEU A 1 172 ? -8.188 -7.800 10.644 1.00 94.12 172 LEU A CA 1
ATOM 1374 C C . LEU A 1 172 ? -9.400 -7.236 11.402 1.00 94.12 172 LEU A C 1
ATOM 1376 O O . LEU A 1 172 ? -9.211 -6.661 12.470 1.00 94.12 172 LEU A O 1
ATOM 1380 N N . MET A 1 173 ? -10.638 -7.443 10.934 1.00 94.31 173 MET A N 1
ATOM 1381 C CA . MET A 1 173 ? -11.838 -6.970 11.641 1.00 94.31 173 MET A CA 1
ATOM 1382 C C . MET A 1 173 ? -11.935 -7.519 13.071 1.00 94.31 173 MET A C 1
ATOM 1384 O O . MET A 1 173 ? -11.877 -6.715 14.006 1.00 94.31 173 MET A O 1
ATOM 1388 N N . PRO A 1 174 ? -12.025 -8.845 13.298 1.00 94.44 174 PRO A N 1
ATOM 1389 C CA . PRO A 1 174 ? -12.056 -9.378 14.655 1.00 94.44 174 PRO A CA 1
ATOM 1390 C C . PRO A 1 174 ? -10.788 -9.018 15.442 1.00 94.44 174 PRO A C 1
ATOM 1392 O O . PRO A 1 174 ? -10.883 -8.728 16.632 1.00 94.44 174 PRO A O 1
ATOM 1395 N N . LEU A 1 175 ? -9.617 -8.936 14.794 1.00 93.25 175 LEU A N 1
ATOM 1396 C CA . LEU A 1 175 ? -8.377 -8.533 15.466 1.00 93.25 175 LEU A CA 1
ATOM 1397 C C . LEU A 1 175 ? -8.453 -7.107 16.034 1.00 93.25 175 LEU A C 1
ATOM 1399 O O . LEU A 1 175 ? -8.029 -6.878 17.166 1.00 93.25 175 LEU A O 1
ATOM 1403 N N . THR A 1 176 ? -9.025 -6.151 15.294 1.00 93.44 176 THR A N 1
ATOM 1404 C CA . THR A 1 176 ? -9.209 -4.778 15.796 1.00 93.44 176 THR A CA 1
ATOM 1405 C C . THR A 1 176 ? -10.163 -4.722 16.988 1.00 93.44 176 THR A C 1
ATOM 1407 O O . THR A 1 176 ? -9.922 -3.953 17.916 1.00 93.44 176 THR A O 1
ATOM 1410 N N . VAL A 1 177 ? -11.193 -5.575 17.017 1.00 93.81 177 VAL A N 1
ATOM 1411 C CA . VAL A 1 177 ? -12.096 -5.710 18.171 1.00 93.81 177 VAL A CA 1
ATOM 1412 C C . VAL A 1 177 ? -11.340 -6.268 19.378 1.00 93.81 177 VAL A C 1
ATOM 1414 O O . VAL A 1 177 ? -11.373 -5.661 20.447 1.00 93.81 177 VAL A O 1
ATOM 1417 N N . PHE A 1 178 ? -10.587 -7.360 19.212 1.00 93.38 178 PHE A N 1
ATOM 1418 C CA . PHE A 1 178 ? -9.772 -7.926 20.294 1.00 93.38 178 PHE A CA 1
ATOM 1419 C C . PHE A 1 178 ? -8.715 -6.950 20.813 1.00 93.38 178 PHE A C 1
ATOM 1421 O O . PHE A 1 178 ? -8.466 -6.894 22.017 1.00 93.38 178 PHE A O 1
ATOM 1428 N N . SER A 1 179 ? -8.114 -6.152 19.932 1.00 89.69 179 SER A N 1
ATOM 1429 C CA . SER A 1 179 ? -7.151 -5.122 20.319 1.00 89.69 179 SER A CA 1
ATOM 1430 C C . SER A 1 179 ? -7.780 -4.052 21.216 1.00 89.69 179 SER A C 1
ATOM 1432 O O . SER A 1 179 ? -7.166 -3.643 22.202 1.00 89.69 179 SER A O 1
ATOM 1434 N N . VAL A 1 180 ? -9.018 -3.635 20.932 1.00 92.62 180 VAL A N 1
ATOM 1435 C CA . VAL A 1 180 ? -9.761 -2.710 21.801 1.00 92.62 180 VAL A CA 1
ATOM 1436 C C . VAL A 1 180 ? -10.077 -3.359 23.143 1.00 92.62 180 VAL A C 1
ATOM 1438 O O . VAL A 1 180 ? -9.809 -2.755 24.179 1.00 92.62 180 VAL A O 1
ATOM 1441 N N . LEU A 1 181 ? -10.582 -4.597 23.140 1.00 91.94 181 LEU A N 1
ATOM 1442 C CA . LEU A 1 181 ? -10.884 -5.336 24.373 1.00 91.94 181 LEU A CA 1
ATOM 1443 C C . LEU A 1 181 ? -9.636 -5.556 25.242 1.00 91.94 181 LEU A C 1
ATOM 1445 O O . LEU A 1 181 ? -9.729 -5.572 26.464 1.00 91.94 181 LEU A O 1
ATOM 1449 N N . SER A 1 182 ? -8.462 -5.668 24.618 1.00 91.06 182 SER A N 1
ATOM 1450 C CA . SER A 1 182 ? -7.169 -5.799 25.301 1.00 91.06 182 SER A CA 1
ATOM 1451 C C . SER A 1 182 ? -6.564 -4.459 25.748 1.00 91.06 182 SER A C 1
ATOM 1453 O O . SER A 1 182 ? -5.443 -4.445 26.252 1.00 91.06 182 SER A O 1
ATOM 1455 N N . GLY A 1 183 ? -7.233 -3.324 25.507 1.00 86.56 183 GLY A N 1
ATOM 1456 C CA . GLY A 1 183 ? -6.726 -1.984 25.833 1.00 86.56 183 GLY A CA 1
ATOM 1457 C C . GLY A 1 183 ? -5.559 -1.507 24.956 1.00 86.56 183 GLY A C 1
ATOM 1458 O O . GLY A 1 183 ? -4.868 -0.555 25.310 1.00 86.56 183 GLY A O 1
ATOM 1459 N N . ARG A 1 184 ? -5.313 -2.163 23.815 1.00 85.62 184 ARG A N 1
ATOM 1460 C CA . ARG A 1 184 ? -4.176 -1.897 22.912 1.00 85.62 184 ARG A CA 1
ATOM 1461 C C . ARG A 1 184 ? -4.485 -0.894 21.803 1.00 85.62 184 ARG A C 1
ATOM 1463 O O . ARG A 1 184 ? -3.572 -0.382 21.159 1.00 85.62 184 ARG A O 1
ATOM 1470 N N . SER A 1 185 ? -5.759 -0.604 21.561 1.00 85.69 185 SER A N 1
ATOM 1471 C CA . SER A 1 185 ? -6.198 0.357 20.548 1.00 85.69 185 SER A CA 1
ATOM 1472 C C . SER A 1 185 ? -7.410 1.154 21.008 1.00 85.69 185 SER A C 1
ATOM 1474 O O . SER A 1 185 ? -8.170 0.715 21.868 1.00 85.69 185 SER A O 1
ATOM 1476 N N . SER A 1 186 ? -7.619 2.316 20.390 1.00 88.06 186 SER A N 1
ATOM 1477 C CA . SER A 1 186 ? -8.800 3.143 20.645 1.00 88.06 186 SER A CA 1
ATOM 1478 C C . SER A 1 186 ? -10.089 2.477 20.148 1.00 88.06 186 SER A C 1
ATOM 1480 O O . SER A 1 186 ? -10.068 1.738 19.162 1.00 88.06 186 SER A O 1
ATOM 1482 N N . LEU A 1 187 ? -11.230 2.830 20.749 1.00 88.44 187 LEU A N 1
ATOM 1483 C CA . LEU A 1 187 ? -12.564 2.426 20.274 1.00 88.44 187 LEU A CA 1
ATOM 1484 C C . LEU A 1 187 ? -12.843 2.847 18.820 1.00 88.44 187 LEU A C 1
ATOM 1486 O O . LEU A 1 187 ? -13.651 2.218 18.141 1.00 88.44 187 LEU A O 1
ATOM 1490 N N . LEU A 1 188 ? -12.159 3.882 18.321 1.00 87.56 188 LEU A N 1
ATOM 1491 C CA . LEU A 1 188 ? -12.306 4.341 16.941 1.00 87.56 188 LEU A CA 1
ATOM 1492 C C . LEU A 1 188 ? -11.714 3.351 15.931 1.00 87.56 188 LEU A C 1
ATOM 1494 O O . LEU A 1 188 ? -12.230 3.248 14.822 1.00 87.56 188 LEU A O 1
ATOM 1498 N N . THR A 1 189 ? -10.675 2.596 16.298 1.00 89.38 189 THR A N 1
ATOM 1499 C CA . THR A 1 189 ? -9.966 1.684 15.388 1.00 89.38 189 THR A CA 1
ATOM 1500 C C . THR A 1 189 ? -10.906 0.690 14.684 1.00 89.38 189 THR A C 1
ATOM 1502 O O . THR A 1 189 ? -10.947 0.724 13.455 1.00 89.38 189 THR A O 1
ATOM 1505 N N . PRO A 1 190 ? -11.715 -0.138 15.381 1.00 91.25 190 PRO A N 1
ATOM 1506 C CA . PRO A 1 190 ? -12.635 -1.070 14.721 1.00 91.25 190 PRO A CA 1
ATOM 1507 C C . PRO A 1 190 ? -13.771 -0.369 13.962 1.00 91.25 190 PRO A C 1
ATOM 1509 O O . PRO A 1 190 ? -14.209 -0.872 12.931 1.00 91.25 190 PRO A O 1
ATOM 1512 N N . ILE A 1 191 ? -14.231 0.804 14.415 1.00 89.75 191 ILE A N 1
ATOM 1513 C CA . ILE A 1 191 ? -15.309 1.555 13.744 1.00 89.75 191 ILE A CA 1
ATOM 1514 C C . ILE A 1 191 ? -14.837 2.058 12.379 1.00 89.75 191 ILE A C 1
ATOM 1516 O O . ILE A 1 191 ? -15.508 1.861 11.363 1.00 89.75 191 ILE A O 1
ATOM 1520 N N . VAL A 1 192 ? -13.673 2.709 12.339 1.00 88.31 192 VAL A N 1
ATOM 1521 C CA . VAL A 1 192 ? -13.125 3.223 11.082 1.00 88.31 192 VAL A CA 1
ATOM 1522 C C . VAL A 1 192 ? -12.651 2.062 10.203 1.00 88.31 192 VAL A C 1
ATOM 1524 O O . VAL A 1 192 ? -12.859 2.101 8.991 1.00 88.31 192 VAL A O 1
ATOM 1527 N N . TYR A 1 193 ? -12.113 0.988 10.792 1.00 92.50 193 TYR A N 1
ATOM 1528 C CA . TYR A 1 193 ? -11.725 -0.207 10.043 1.00 92.50 193 TYR A CA 1
ATOM 1529 C C . TYR A 1 193 ? -12.923 -0.912 9.385 1.00 92.50 193 TYR A C 1
ATOM 1531 O O . TYR A 1 193 ? -12.855 -1.285 8.215 1.00 92.50 193 TYR A O 1
ATOM 1539 N N . TYR A 1 194 ? -14.068 -0.985 10.068 1.00 91.31 194 TYR A N 1
ATOM 1540 C CA . TYR A 1 194 ? -15.317 -1.472 9.480 1.00 91.31 194 TYR A CA 1
ATOM 1541 C C . TYR A 1 194 ? -15.755 -0.640 8.271 1.00 91.31 194 TYR A C 1
ATOM 1543 O O . TYR A 1 194 ? -16.192 -1.187 7.255 1.00 91.31 194 TYR A O 1
ATOM 1551 N N . ARG A 1 195 ? -15.622 0.691 8.351 1.00 87.75 195 ARG A N 1
ATOM 1552 C CA . ARG A 1 195 ? -15.919 1.587 7.224 1.00 87.75 195 ARG A CA 1
ATOM 1553 C C . ARG A 1 195 ? -14.949 1.385 6.069 1.00 87.75 195 ARG A C 1
ATOM 1555 O O . ARG A 1 195 ? -15.414 1.312 4.936 1.00 87.75 195 ARG A O 1
ATOM 1562 N N . PHE A 1 196 ? -13.653 1.233 6.348 1.00 89.19 196 PHE A N 1
ATOM 1563 C CA . PHE A 1 196 ? -12.659 0.838 5.348 1.00 89.19 196 PHE A CA 1
ATOM 1564 C C . PHE A 1 196 ? -13.095 -0.444 4.631 1.00 89.19 196 PHE A C 1
ATOM 1566 O O . PHE A 1 196 ? -13.205 -0.440 3.408 1.00 89.19 196 PHE A O 1
ATOM 1573 N N . LEU A 1 197 ? -13.420 -1.504 5.379 1.00 88.56 197 LEU A N 1
ATOM 1574 C CA . LEU A 1 197 ? -13.801 -2.791 4.801 1.00 88.56 197 LEU A CA 1
ATOM 1575 C C . LEU A 1 197 ? -15.080 -2.669 3.962 1.00 88.56 197 LEU A C 1
ATOM 1577 O O . LEU A 1 197 ? -15.117 -3.092 2.811 1.00 88.56 197 LEU A O 1
ATOM 1581 N N . SER A 1 198 ? -16.108 -2.013 4.501 1.00 86.25 198 SER A N 1
ATOM 1582 C CA . SER A 1 198 ? -17.386 -1.818 3.804 1.00 86.25 198 SER A CA 1
ATOM 1583 C C . SER A 1 198 ? -17.205 -1.078 2.475 1.00 86.25 198 SER A C 1
ATOM 1585 O O . SER A 1 198 ? -17.730 -1.503 1.450 1.00 86.25 198 SER A O 1
ATOM 1587 N N . LEU A 1 199 ? -16.440 0.018 2.476 1.00 82.00 199 LEU A N 1
ATOM 1588 C CA . LEU A 1 199 ? -16.191 0.810 1.271 1.00 82.00 199 LEU A CA 1
ATOM 1589 C C . LEU A 1 199 ? -15.307 0.063 0.267 1.00 82.00 199 LEU A C 1
ATOM 1591 O O . LEU A 1 199 ? -15.552 0.141 -0.936 1.00 82.00 199 LEU A O 1
ATOM 1595 N N . ARG A 1 200 ? -14.314 -0.689 0.749 1.00 81.38 200 ARG A N 1
ATOM 1596 C CA . ARG A 1 200 ? -13.393 -1.457 -0.092 1.00 81.38 200 ARG A CA 1
ATOM 1597 C C . ARG A 1 200 ? -14.112 -2.545 -0.883 1.00 81.38 200 ARG A C 1
ATOM 1599 O O . ARG A 1 200 ? -13.859 -2.682 -2.076 1.00 81.38 200 ARG A O 1
ATOM 1606 N N . TYR A 1 201 ? -15.024 -3.279 -0.250 1.00 80.75 201 TYR A N 1
ATOM 1607 C CA . TYR A 1 201 ? -15.792 -4.339 -0.915 1.00 80.75 201 TYR A CA 1
ATOM 1608 C C . TYR A 1 201 ? -16.986 -3.809 -1.727 1.00 80.75 201 TYR A C 1
ATOM 1610 O O . TYR A 1 201 ? -17.456 -4.492 -2.634 1.00 80.75 201 TYR A O 1
ATOM 1618 N N . ALA A 1 202 ? -17.425 -2.571 -1.470 1.00 74.19 202 ALA A N 1
ATOM 1619 C CA . ALA A 1 202 ? -18.389 -1.854 -2.308 1.00 74.19 202 ALA A CA 1
ATOM 1620 C C . ALA A 1 202 ? -17.745 -1.101 -3.495 1.00 74.19 202 ALA A C 1
ATOM 1622 O O . ALA A 1 202 ? -18.457 -0.580 -4.355 1.00 74.19 202 ALA A O 1
ATOM 1623 N N . SER A 1 203 ? -16.411 -1.008 -3.549 1.00 66.75 203 SER A N 1
ATOM 1624 C CA . SER A 1 203 ? -15.676 -0.306 -4.607 1.00 66.75 203 SER A CA 1
ATOM 1625 C C . SER A 1 203 ? -15.866 -0.972 -5.974 1.00 66.75 203 SER A C 1
ATOM 1627 O O . SER A 1 203 ? -15.818 -2.195 -6.105 1.00 66.75 203 SER A O 1
ATOM 1629 N N . ARG A 1 204 ? -15.990 -0.148 -7.027 1.00 56.88 204 ARG A N 1
ATOM 1630 C CA . ARG A 1 204 ? -16.206 -0.548 -8.437 1.00 56.88 204 ARG A CA 1
ATOM 1631 C C . ARG A 1 204 ? -15.160 -1.510 -9.018 1.00 56.88 204 ARG A C 1
ATOM 1633 O O . ARG A 1 204 ? -15.346 -2.001 -10.124 1.00 56.88 204 ARG A O 1
ATOM 1640 N N . ARG A 1 205 ? -14.028 -1.713 -8.342 1.00 60.44 205 ARG A N 1
ATOM 1641 C CA . ARG A 1 205 ? -12.912 -2.550 -8.815 1.00 60.44 205 ARG A CA 1
ATOM 1642 C C . ARG A 1 205 ? -12.808 -3.892 -8.096 1.00 60.44 205 ARG A C 1
ATOM 1644 O O . ARG A 1 205 ? -11.781 -4.559 -8.218 1.00 60.44 205 ARG A O 1
ATOM 1651 N N . ASN A 1 206 ? -13.829 -4.291 -7.342 1.00 55.91 206 ASN A N 1
ATOM 1652 C CA . ASN A 1 206 ? -13.957 -5.674 -6.909 1.00 55.91 206 ASN A CA 1
ATOM 1653 C C . ASN A 1 206 ? -14.355 -6.536 -8.126 1.00 55.91 206 ASN A C 1
ATOM 1655 O O . ASN A 1 206 ? -15.429 -6.315 -8.671 1.00 55.91 206 ASN A O 1
ATOM 1659 N N . PRO A 1 207 ? -13.537 -7.504 -8.578 1.00 50.09 207 PRO A N 1
ATOM 1660 C CA . PRO A 1 207 ? -13.857 -8.332 -9.747 1.00 50.09 207 PRO A CA 1
ATOM 1661 C C . PRO A 1 207 ? -15.037 -9.300 -9.529 1.00 50.09 207 PRO A C 1
ATOM 1663 O O . PRO A 1 207 ? -15.366 -10.056 -10.439 1.00 50.09 207 PRO A O 1
ATOM 1666 N N . TYR A 1 208 ? -15.632 -9.312 -8.332 1.00 44.53 208 TYR A N 1
ATOM 1667 C CA . TYR A 1 208 ? -16.745 -10.183 -7.947 1.00 44.53 208 TYR A CA 1
ATOM 1668 C C . TYR A 1 208 ? -18.059 -9.427 -7.669 1.00 44.53 208 TYR A C 1
ATOM 1670 O O . TYR A 1 208 ? -19.004 -10.053 -7.190 1.00 44.53 208 TYR A O 1
ATOM 1678 N N . THR A 1 209 ? -18.113 -8.114 -7.927 1.00 39.78 209 THR A N 1
ATOM 1679 C CA . THR A 1 209 ? -19.349 -7.309 -7.899 1.00 39.78 209 THR A CA 1
ATOM 1680 C C . THR A 1 209 ? -19.727 -6.914 -9.319 1.00 39.78 209 THR A C 1
ATOM 1682 O O . THR A 1 209 ? -20.930 -6.990 -9.643 1.00 39.78 209 THR A O 1
#

Solvent-accessible surface area (backbone atoms only — not comparable to full-atom values): 11345 Å² total; per-residue (Å²): 140,83,87,80,80,83,79,73,84,78,77,73,74,79,62,24,70,69,42,35,54,50,52,39,67,73,39,46,69,60,45,50,43,36,50,28,18,49,48,16,35,52,24,46,48,44,38,75,45,79,83,74,84,54,58,43,69,60,22,48,44,49,17,33,49,23,43,25,50,32,16,52,53,51,38,43,73,76,49,72,77,86,56,102,42,74,67,46,51,55,53,48,67,44,34,64,36,47,42,47,27,51,51,25,57,58,53,60,79,33,62,90,53,76,72,68,48,49,46,58,34,54,54,21,46,56,57,28,45,57,50,52,42,54,45,29,47,36,43,64,44,37,85,35,74,68,29,47,50,45,49,50,46,53,74,71,39,42,67,56,51,54,50,51,32,56,52,46,62,59,56,44,51,64,50,37,48,52,33,34,78,68,70,53,36,59,80,59,50,39,58,54,48,49,50,40,53,54,42,55,71,68,18,92,80,41,96,88,118

Sequence (209 aa):
MGDENTERPTSATPRGLSEVINHMSIHKIESLLWFTRMCSVVFTLLYIIPLLDANPYTCYQRALISNAATSALRLHQRMPSIQLSRMFLSQLLIEDSCHYLFYSLIFLFAQPMTLVLLPVFLFSLLHSASFSLTLLDKFGGRSGVLGTWLVNLLDHQGRNILRLVAFTEIFLMPLTVFSVLSGRSSLLTPIVYYRFLSLRYASRRNPYT

Foldseek 3Di:
DDDPDDDDPPPPDDAAPVLLVVVCVVVVLLVLLLVLLVQLQVLLCCLVPVPPVDDNLVSQLSNLVSLLVSLVSVLCVVCVDDDPDPVNVVVLLLDLSSLSNLLSVLQSPFFDDSLSSLLSNLVSLQSSLVVVLVSCVRNVCCVPPSNVVSVCCNPPCVVVSVVVSLVSLVVVLVVQVVCVVVVRHDPVSNVSSVSSNVSNCVHPPPPVD

Nearest PDB structures (foldseek):
  6u1s-assembly1_A  TM=2.455E-01  e=6.379E+00  synthetic construct
  6t80-assembly2_D  TM=2.479E-01  e=8.067E+00  Homo sapiens
  6vfk-assembly1_B  TM=2.001E-01  e=5.541E+00  synthetic construct